Protein AF-A0A3P2ALM5-F1 (afdb_monomer_lite)

Sequence (258 aa):
MANSTEVINKRIMDQYGTQTFPQKRTGGSDLSKDAFLNLLTTQLRYQNPLEPTNDKEFLAQMAQFTALEQMNNLYSSFQFSQASSMINKNVVAEVKNEESGDISQVVGKVVAVNVKENKQFLLVQSLDGKTKEVELSKVKSINDGTTLDAEILAKEIEKLQLSQANSMINKNVEAELTNDKGEVIKIGGKVVAVNVKEGKKILLIKGTDGKQTEVELSKVKVINDGTSTDGEALLKEIEKLTQKVAELEKIIKELKQP

pLDDT: mean 70.43, std 14.13, range [35.31, 90.81]

Secondary structure (DSSP, 8-state):
---HHHHHHHHHHHHT-S--S-----TTHHHHHHHHHHHHHHHHHH--TT--HHHHHHHHHHHHHHHHHHHHHHHHHHHHHHHHHTTTSEEEEEEE-TTT--EEEEEEEEEEEEEETTEEEEEEEPTTS-EEEEEGGGEEEEE-SHHHHHHHHHHHHHHHHHHHHHHHTTSEEEEEEE-TTS-EEEEEEEEEEEEEETTEEEEEEEETTS-EEEEEGGGEEEP--S-TTHHHHHHHHHHHHHHHHHHHHHHHHHHT--

Structure (mmCIF, N/CA/C/O backbone):
data_AF-A0A3P2ALM5-F1
#
_entry.id   AF-A0A3P2ALM5-F1
#
loop_
_atom_site.group_PDB
_atom_site.id
_atom_site.type_symbol
_atom_site.label_atom_id
_atom_site.label_alt_id
_atom_site.label_comp_id
_atom_site.label_asym_id
_atom_site.label_entity_id
_atom_site.label_seq_id
_atom_site.pdbx_PDB_ins_code
_atom_site.Cartn_x
_atom_site.Cartn_y
_atom_site.Cartn_z
_atom_site.occupancy
_atom_site.B_iso_or_equiv
_atom_site.auth_seq_id
_atom_site.auth_comp_id
_atom_site.auth_asym_id
_atom_site.auth_atom_id
_atom_site.pdbx_PDB_model_num
ATOM 1 N N . MET A 1 1 ? -8.637 -29.640 -11.588 1.00 43.25 1 MET A N 1
ATOM 2 C CA . MET A 1 1 ? -7.378 -28.908 -11.333 1.00 43.25 1 MET A CA 1
ATOM 3 C C . MET A 1 1 ? -7.747 -27.685 -10.514 1.00 43.25 1 MET A C 1
ATOM 5 O O . MET A 1 1 ? -8.457 -26.840 -11.037 1.00 43.25 1 MET A O 1
ATOM 9 N N . ALA A 1 2 ? -7.418 -27.659 -9.221 1.00 39.84 2 ALA A N 1
ATOM 10 C CA . ALA A 1 2 ? -7.756 -26.523 -8.361 1.00 39.84 2 ALA A CA 1
ATOM 11 C C . ALA A 1 2 ? -6.895 -25.316 -8.752 1.00 39.84 2 ALA A C 1
ATOM 13 O O . ALA A 1 2 ? -5.696 -25.467 -8.991 1.00 39.84 2 ALA A O 1
ATOM 14 N N . ASN A 1 3 ? -7.527 -24.151 -8.871 1.00 45.88 3 ASN A N 1
ATOM 15 C CA . ASN A 1 3 ? -6.899 -22.922 -9.334 1.00 45.88 3 ASN A CA 1
ATOM 16 C C . ASN A 1 3 ? -5.785 -22.505 -8.358 1.00 45.88 3 ASN A C 1
ATOM 18 O O . ASN A 1 3 ? -5.987 -22.488 -7.143 1.00 45.88 3 ASN A O 1
ATOM 22 N N . SER A 1 4 ? -4.604 -22.168 -8.874 1.00 47.25 4 SER A N 1
ATOM 23 C CA . SER A 1 4 ? -3.404 -21.846 -8.089 1.00 47.25 4 SER A CA 1
ATOM 24 C C . SER A 1 4 ? -3.653 -20.739 -7.056 1.00 47.25 4 SER A C 1
ATOM 26 O O . SER A 1 4 ? -3.074 -20.760 -5.974 1.00 47.25 4 SER A O 1
ATOM 28 N N . THR A 1 5 ? -4.570 -19.812 -7.347 1.00 47.59 5 THR A N 1
ATOM 29 C CA . THR A 1 5 ? -4.991 -18.742 -6.431 1.00 47.59 5 THR A CA 1
ATOM 30 C C . THR A 1 5 ? -5.816 -19.258 -5.249 1.00 47.59 5 THR A C 1
ATOM 32 O O . THR A 1 5 ? -5.622 -18.797 -4.129 1.00 47.59 5 THR A O 1
ATOM 35 N N . GLU A 1 6 ? -6.687 -20.251 -5.447 1.00 48.25 6 GLU A N 1
ATOM 36 C CA . GLU A 1 6 ? -7.421 -20.895 -4.345 1.00 48.25 6 GLU A CA 1
ATOM 37 C C . GLU A 1 6 ? -6.485 -21.712 -3.460 1.00 48.25 6 GLU A C 1
ATOM 39 O O . GLU A 1 6 ? -6.631 -21.706 -2.241 1.00 48.25 6 GLU A O 1
ATOM 44 N N . VAL A 1 7 ? -5.492 -22.375 -4.059 1.00 55.38 7 VAL A N 1
ATOM 45 C CA . VAL A 1 7 ? -4.485 -23.141 -3.315 1.00 55.38 7 VAL A CA 1
ATOM 46 C C . VAL A 1 7 ? -3.620 -22.210 -2.467 1.00 55.38 7 VAL A C 1
ATOM 48 O O . VAL A 1 7 ? -3.359 -22.531 -1.312 1.00 55.38 7 VAL A O 1
ATOM 51 N N . ILE A 1 8 ? -3.226 -21.046 -2.995 1.00 51.88 8 ILE A N 1
ATOM 52 C CA . ILE A 1 8 ? -2.473 -20.024 -2.251 1.00 51.88 8 ILE A CA 1
ATOM 53 C C . ILE A 1 8 ? -3.332 -19.425 -1.133 1.00 51.88 8 ILE A C 1
ATOM 55 O O . ILE A 1 8 ? -2.886 -19.390 0.011 1.00 51.88 8 ILE A O 1
ATOM 59 N N . ASN A 1 9 ? -4.579 -19.041 -1.421 1.00 44.75 9 ASN A N 1
ATOM 60 C CA . ASN A 1 9 ? -5.491 -18.495 -0.412 1.00 44.75 9 ASN A CA 1
ATOM 61 C C . ASN A 1 9 ? -5.779 -19.511 0.700 1.00 44.75 9 ASN A C 1
ATOM 63 O O . ASN A 1 9 ? -5.774 -19.151 1.873 1.00 44.75 9 ASN A O 1
ATOM 67 N N . LYS A 1 10 ? -5.952 -20.793 0.359 1.00 49.22 10 LYS A N 1
ATOM 68 C CA . LYS A 1 10 ? -6.146 -21.872 1.332 1.00 49.22 10 LYS A CA 1
ATOM 69 C C . LYS A 1 10 ? -4.894 -22.123 2.173 1.00 49.22 10 LYS A C 1
ATOM 71 O O . LYS A 1 10 ? -5.006 -22.278 3.380 1.00 49.22 10 LYS A O 1
ATOM 76 N N . ARG A 1 11 ? -3.699 -22.080 1.572 1.00 54.91 11 ARG A N 1
ATOM 77 C CA . ARG A 1 11 ? -2.427 -22.216 2.305 1.00 54.91 11 ARG A CA 1
ATOM 78 C C . ARG A 1 11 ? -2.181 -21.054 3.264 1.00 54.91 11 ARG A C 1
ATOM 80 O O . ARG A 1 11 ? -1.677 -21.282 4.353 1.00 54.91 11 ARG A O 1
ATOM 87 N N . ILE A 1 12 ? -2.558 -19.836 2.876 1.00 53.03 12 ILE A N 1
ATOM 88 C CA . ILE A 1 12 ? -2.490 -18.651 3.740 1.00 53.03 12 ILE A CA 1
ATOM 89 C C . ILE A 1 12 ? -3.485 -18.802 4.905 1.00 53.03 12 ILE A C 1
ATOM 91 O O . ILE A 1 12 ? -3.111 -18.587 6.051 1.00 53.03 12 ILE A O 1
ATOM 95 N N . MET A 1 13 ? -4.711 -19.269 4.656 1.00 49.19 13 MET A N 1
ATOM 96 C CA . MET A 1 13 ? -5.702 -19.507 5.719 1.00 49.19 13 MET A CA 1
ATOM 97 C C . MET A 1 13 ? -5.323 -20.656 6.674 1.00 49.19 13 MET A C 1
ATOM 99 O O . MET A 1 13 ? -5.573 -20.553 7.873 1.00 49.19 13 MET A O 1
ATOM 103 N N . ASP A 1 14 ? -4.682 -21.717 6.172 1.00 52.38 14 ASP A N 1
ATOM 104 C CA . ASP A 1 14 ? -4.223 -22.856 6.984 1.00 52.38 14 ASP A CA 1
ATOM 105 C C . ASP A 1 14 ? -2.934 -22.534 7.773 1.00 52.38 14 ASP A C 1
ATOM 107 O O . ASP A 1 14 ? -2.743 -23.034 8.882 1.00 52.38 14 ASP A O 1
ATOM 111 N N . GLN A 1 15 ? -2.046 -21.688 7.232 1.00 46.25 15 GLN A N 1
ATOM 112 C CA . GLN A 1 15 ? -0.783 -21.301 7.879 1.00 46.25 15 GLN A CA 1
ATOM 113 C C . GLN A 1 15 ? -0.965 -20.194 8.933 1.00 46.25 15 GLN A C 1
ATOM 115 O O . GLN A 1 15 ? -0.231 -20.168 9.920 1.00 46.25 15 GLN A O 1
ATOM 120 N N . TYR A 1 16 ? -1.964 -19.322 8.766 1.00 51.03 16 TYR A N 1
ATOM 121 C CA . TYR A 1 16 ? -2.366 -18.299 9.742 1.00 51.03 16 TYR A CA 1
ATOM 122 C C . TYR A 1 16 ? -3.649 -18.695 10.473 1.00 51.03 16 TYR A C 1
ATOM 124 O O . TYR A 1 16 ? -4.549 -17.872 10.619 1.00 51.03 16 TYR A O 1
ATOM 132 N N . GLY A 1 17 ? -3.715 -19.969 10.880 1.00 40.12 17 GLY A N 1
ATOM 133 C CA . GLY A 1 17 ? -4.868 -20.653 11.457 1.00 40.12 17 GLY A CA 1
ATOM 134 C C . GLY A 1 17 ? -5.921 -19.751 12.100 1.00 40.12 17 GLY A C 1
ATOM 135 O O . GLY A 1 17 ? -5.627 -18.906 12.942 1.00 40.12 17 GLY A O 1
ATOM 136 N N . THR A 1 18 ? -7.172 -20.004 11.724 1.00 44.50 18 THR A N 1
ATOM 137 C CA . THR A 1 18 ? -8.405 -19.474 12.313 1.00 44.50 18 THR A CA 1
ATOM 138 C C . THR A 1 18 ? -8.484 -19.734 13.823 1.00 44.50 18 THR A C 1
ATOM 140 O O . THR A 1 18 ? -9.189 -20.622 14.292 1.00 44.50 18 THR A O 1
ATOM 143 N N . GLN A 1 19 ? -7.745 -18.949 14.591 1.00 43.47 19 GLN A N 1
ATOM 144 C CA . GLN A 1 19 ? -7.889 -18.681 16.013 1.00 43.47 19 GLN A CA 1
ATOM 145 C C . GLN A 1 19 ? -7.400 -17.237 16.137 1.00 43.47 19 GLN A C 1
ATOM 147 O O . GLN A 1 19 ? -6.208 -16.974 16.147 1.00 43.47 19 GLN A O 1
ATOM 152 N N . THR A 1 20 ? -8.266 -16.239 16.056 1.00 37.28 20 THR A N 1
ATOM 153 C CA . THR A 1 20 ? -9.075 -15.844 17.198 1.00 37.28 20 THR A CA 1
ATOM 154 C C . THR A 1 20 ? -10.325 -15.107 16.711 1.00 37.28 20 THR A C 1
ATOM 156 O O . THR A 1 20 ? -10.306 -13.921 16.398 1.00 37.28 20 THR A O 1
ATOM 159 N N . PHE A 1 21 ? -11.483 -15.765 16.783 1.00 35.31 21 PHE A N 1
ATOM 160 C CA . PHE A 1 21 ? -12.609 -15.019 17.339 1.00 35.31 21 PHE A CA 1
ATOM 161 C C . PHE A 1 21 ? -12.115 -14.515 18.697 1.00 35.31 21 PHE A C 1
ATOM 163 O O . PHE A 1 21 ? -11.574 -15.337 19.450 1.00 35.31 21 PHE A O 1
ATOM 170 N N . PRO A 1 22 ? -12.217 -13.220 19.034 1.00 36.50 22 PRO A N 1
ATOM 171 C CA . PRO A 1 22 ? -12.019 -12.824 20.409 1.00 36.50 22 PRO A CA 1
ATOM 172 C C . PRO A 1 22 ? -13.048 -13.617 21.218 1.00 36.50 22 PRO A C 1
ATOM 174 O O . PRO A 1 22 ? -14.238 -13.309 21.216 1.00 36.50 22 PRO A O 1
ATOM 177 N N . GLN A 1 23 ? -12.590 -14.680 21.889 1.00 37.72 23 GLN A N 1
ATOM 178 C CA . GLN A 1 23 ? -13.195 -15.125 23.130 1.00 37.72 23 GLN A CA 1
ATOM 179 C C . GLN A 1 23 ? -13.339 -13.841 23.923 1.00 37.72 23 GLN A C 1
ATOM 181 O O . GLN A 1 23 ? -12.335 -13.228 24.293 1.00 37.72 23 GLN A O 1
ATOM 186 N N . LYS A 1 24 ? -14.586 -13.378 24.032 1.00 37.97 24 LYS A N 1
ATOM 187 C CA . LYS A 1 24 ? -14.983 -12.211 24.799 1.00 37.97 24 LYS A CA 1
ATOM 188 C C . LYS A 1 24 ? -14.265 -12.351 26.138 1.00 37.97 24 LYS A C 1
ATOM 190 O O . LYS A 1 24 ? -14.647 -13.188 26.949 1.00 37.97 24 LYS A O 1
ATOM 195 N N . ARG A 1 25 ? -13.170 -11.613 26.347 1.00 42.91 25 ARG A N 1
ATOM 196 C CA . ARG A 1 25 ? -12.532 -11.529 27.660 1.00 42.91 25 ARG A CA 1
ATOM 197 C C . ARG A 1 25 ? -13.468 -10.670 28.501 1.00 42.91 25 ARG A C 1
ATOM 199 O O . ARG A 1 25 ? -13.230 -9.487 28.689 1.00 42.91 25 ARG A O 1
ATOM 206 N N . THR A 1 26 ? -14.566 -11.266 28.957 1.00 41.53 26 THR A N 1
ATOM 207 C CA . THR A 1 26 ? -15.479 -10.686 29.950 1.00 41.53 26 THR A CA 1
ATOM 208 C C . THR A 1 26 ? -14.838 -10.611 31.334 1.00 41.53 26 THR A C 1
ATOM 210 O O . THR A 1 26 ? -15.361 -9.949 32.214 1.00 41.53 26 THR A O 1
ATOM 213 N N . GLY A 1 27 ? -13.687 -11.249 31.558 1.00 38.34 27 GLY A N 1
ATOM 214 C CA . GLY A 1 27 ? -13.194 -11.506 32.914 1.00 38.34 27 GLY A CA 1
ATOM 215 C C . GLY A 1 27 ? -12.627 -10.321 33.707 1.00 38.34 27 GLY A C 1
ATOM 216 O O . GLY A 1 27 ? -12.406 -10.488 34.898 1.00 38.34 27 GLY A O 1
ATOM 217 N N . GLY A 1 28 ? -12.362 -9.160 33.095 1.00 47.22 28 GLY A N 1
ATOM 218 C CA . GLY A 1 28 ? -11.736 -8.019 33.792 1.00 47.22 28 GLY A CA 1
ATOM 219 C C . GLY A 1 28 ? -12.704 -6.882 34.122 1.00 47.22 28 GLY A C 1
ATOM 220 O O . GLY A 1 28 ? -12.846 -6.496 35.278 1.00 47.22 28 GLY A O 1
ATOM 221 N N . SER A 1 29 ? -13.398 -6.378 33.097 1.00 50.53 29 SER A N 1
ATOM 222 C CA . SER A 1 29 ? -14.292 -5.216 33.208 1.00 50.53 29 SER A CA 1
ATOM 223 C C . SER A 1 29 ? -15.678 -5.545 33.779 1.00 50.53 29 SER A C 1
ATOM 225 O O . SER A 1 29 ? -16.304 -4.644 34.336 1.00 50.53 29 SER A O 1
ATOM 227 N N . ASP A 1 30 ? -16.197 -6.768 33.613 1.00 52.56 30 ASP A N 1
ATOM 228 C CA . ASP A 1 30 ? -17.488 -7.135 34.225 1.00 52.56 30 ASP A CA 1
ATOM 229 C C . ASP A 1 30 ? -17.303 -7.392 35.729 1.00 52.56 30 ASP A C 1
ATOM 231 O O . ASP A 1 30 ? -18.127 -6.973 36.537 1.00 52.56 30 ASP A O 1
ATOM 235 N N . LEU A 1 31 ? -16.155 -7.958 36.129 1.00 54.31 31 LEU A N 1
ATOM 236 C CA . LEU A 1 31 ? -15.840 -8.248 37.530 1.00 54.31 31 LEU A CA 1
ATOM 237 C C . LEU A 1 31 ? -15.710 -6.972 38.385 1.00 54.31 31 LEU A C 1
ATOM 239 O O . LEU A 1 31 ? -16.155 -6.959 39.531 1.00 54.31 31 LEU A O 1
ATOM 243 N N . SER A 1 32 ? -15.134 -5.891 37.842 1.00 62.84 32 SER A N 1
ATOM 244 C CA . SER A 1 32 ? -15.006 -4.602 38.543 1.00 62.84 32 SER A CA 1
ATOM 245 C C . SER A 1 32 ? -16.344 -3.869 38.678 1.00 62.84 32 SER A C 1
ATOM 247 O O . SER A 1 32 ? -16.608 -3.278 39.725 1.00 62.84 32 SER A O 1
ATOM 249 N N . LYS A 1 33 ? -17.224 -3.964 37.671 1.00 62.31 33 LYS A N 1
ATOM 250 C CA . LYS A 1 33 ? -18.602 -3.446 37.722 1.00 62.31 33 LYS A CA 1
ATOM 251 C C . LYS A 1 33 ? -19.471 -4.196 38.726 1.00 62.31 33 LYS A C 1
ATOM 253 O O . LYS A 1 33 ? -20.171 -3.552 39.505 1.00 62.31 33 LYS A O 1
ATOM 258 N N . ASP A 1 34 ? -19.413 -5.524 38.733 1.00 66.44 34 ASP A N 1
ATOM 259 C CA . ASP A 1 34 ? -20.195 -6.347 39.658 1.00 66.44 34 ASP A CA 1
ATOM 260 C C . ASP A 1 34 ? -19.687 -6.200 41.095 1.00 66.44 34 ASP A C 1
ATOM 262 O O . ASP A 1 34 ? -20.485 -6.071 42.022 1.00 66.44 34 ASP A O 1
ATOM 266 N N . ALA A 1 35 ? -18.367 -6.115 41.295 1.00 66.62 35 ALA A N 1
ATOM 267 C CA . ALA A 1 35 ? -17.783 -5.783 42.592 1.00 66.62 35 ALA A CA 1
ATOM 268 C C . ALA A 1 35 ? -18.176 -4.369 43.054 1.00 66.62 35 ALA A C 1
ATOM 270 O O . ALA A 1 35 ? -18.498 -4.186 44.227 1.00 66.62 35 ALA A O 1
ATOM 271 N N . PHE A 1 36 ? -18.220 -3.388 42.146 1.00 63.28 36 PHE A N 1
ATOM 272 C CA . PHE A 1 36 ? -18.676 -2.025 42.432 1.00 63.28 36 PHE A CA 1
ATOM 273 C C . PHE A 1 36 ? -20.163 -1.974 42.811 1.00 63.28 36 PHE A C 1
ATOM 275 O O . PHE A 1 36 ? -20.514 -1.385 43.831 1.00 63.28 36 PHE A O 1
ATOM 282 N N . LEU A 1 37 ? -21.043 -2.620 42.040 1.00 70.94 37 LEU A N 1
ATOM 283 C CA . LEU A 1 37 ? -22.482 -2.688 42.328 1.00 70.94 37 LEU A CA 1
ATOM 284 C C . LEU A 1 37 ? -22.767 -3.449 43.624 1.00 70.94 37 LEU A C 1
ATOM 286 O O . LEU A 1 37 ? -23.661 -3.069 44.384 1.00 70.94 37 LEU A O 1
ATOM 290 N N . ASN A 1 38 ? -21.990 -4.490 43.913 1.00 67.50 38 ASN A N 1
ATOM 291 C CA . ASN A 1 38 ? -22.093 -5.229 45.163 1.00 67.50 38 ASN A CA 1
ATOM 292 C C . ASN A 1 38 ? -21.592 -4.400 46.358 1.00 67.50 38 ASN A C 1
ATOM 294 O O . ASN A 1 38 ? -22.242 -4.387 47.402 1.00 67.50 38 ASN A O 1
ATOM 298 N N . LEU A 1 39 ? -20.510 -3.629 46.202 1.00 67.75 39 LEU A N 1
ATOM 299 C CA . LEU A 1 39 ? -20.037 -2.682 47.217 1.00 67.75 39 LEU A CA 1
ATOM 300 C C . LEU A 1 39 ? -21.080 -1.581 47.478 1.00 67.75 39 LEU A C 1
ATOM 302 O O . LEU A 1 39 ? -21.418 -1.319 48.630 1.00 67.75 39 LEU A O 1
ATOM 306 N N . LEU A 1 40 ? -21.663 -1.013 46.417 1.00 65.94 40 LEU A N 1
ATOM 307 C CA . LEU A 1 40 ? -22.724 -0.002 46.480 1.00 65.94 40 LEU A CA 1
ATOM 308 C C . LEU A 1 40 ? -23.973 -0.525 47.204 1.00 65.94 40 LEU A C 1
ATOM 310 O O . LEU A 1 40 ? -24.533 0.147 48.070 1.00 65.94 40 LEU A O 1
ATOM 314 N N . THR A 1 41 ? -24.388 -1.750 46.880 1.00 67.19 41 THR A N 1
ATOM 315 C CA . THR A 1 41 ? -25.552 -2.401 47.497 1.00 67.19 41 THR A CA 1
ATOM 316 C C . THR A 1 41 ? -25.271 -2.778 48.951 1.00 67.19 41 THR A C 1
ATOM 318 O O . THR A 1 41 ? -26.140 -2.643 49.811 1.00 67.19 41 THR A O 1
ATOM 321 N N . THR A 1 42 ? -24.048 -3.213 49.256 1.00 64.44 42 THR A N 1
ATOM 322 C CA . THR A 1 42 ? -23.626 -3.567 50.618 1.00 64.44 42 THR A CA 1
ATOM 323 C C . THR A 1 42 ? -23.553 -2.333 51.513 1.00 64.44 42 THR A C 1
ATOM 325 O O . THR A 1 42 ? -24.031 -2.378 52.645 1.00 64.44 42 THR A O 1
ATOM 328 N N . GLN A 1 43 ? -23.047 -1.208 51.006 1.00 56.84 43 GLN A N 1
ATOM 329 C CA . GLN A 1 43 ? -23.022 0.053 51.746 1.00 56.84 43 GLN A CA 1
ATOM 330 C C . GLN A 1 43 ? -24.435 0.604 51.967 1.00 56.84 43 GLN A C 1
ATOM 332 O O . GLN A 1 43 ? -24.765 0.950 53.095 1.00 56.84 43 GLN A O 1
ATOM 337 N N . LEU A 1 44 ? -25.328 0.574 50.968 1.00 61.44 44 LEU A N 1
ATOM 338 C CA . LEU A 1 44 ? -26.745 0.938 51.157 1.00 61.44 44 LEU A CA 1
ATOM 339 C C . LEU A 1 44 ? -27.445 0.118 52.257 1.00 61.44 44 LEU A C 1
ATOM 341 O O . LEU A 1 44 ? -28.352 0.627 52.912 1.00 61.44 44 LEU A O 1
ATOM 345 N N . ARG A 1 45 ? -27.025 -1.135 52.481 1.00 59.88 45 ARG A N 1
ATOM 346 C CA . ARG A 1 45 ? -27.565 -2.009 53.538 1.00 59.88 45 ARG A CA 1
ATOM 347 C C . ARG A 1 45 ? -26.984 -1.751 54.934 1.00 59.88 45 ARG A C 1
ATOM 349 O O . ARG A 1 45 ? -27.625 -2.148 55.902 1.00 59.88 45 ARG A O 1
ATOM 356 N N . TYR A 1 46 ? -25.808 -1.128 55.045 1.00 58.78 46 TYR A N 1
ATOM 357 C CA . TYR A 1 46 ? -25.065 -0.968 56.307 1.00 58.78 46 TYR A CA 1
ATOM 358 C C . TYR A 1 46 ? -24.738 0.491 56.688 1.00 58.78 46 TYR A C 1
ATOM 360 O O . TYR A 1 46 ? -24.051 0.715 57.683 1.00 58.78 46 TYR A O 1
ATOM 368 N N . GLN A 1 47 ? -25.233 1.494 55.954 1.00 55.16 47 GLN A N 1
ATOM 369 C CA . GLN A 1 47 ? -25.001 2.907 56.281 1.00 55.16 47 GLN A CA 1
ATOM 370 C C . GLN A 1 47 ? -25.753 3.317 57.557 1.00 55.16 47 GLN A C 1
ATOM 372 O O . GLN A 1 47 ? -26.978 3.436 57.580 1.00 55.16 47 GLN A O 1
ATOM 377 N N . ASN A 1 48 ? -24.992 3.578 58.619 1.00 56.91 48 ASN A N 1
ATOM 378 C CA . ASN A 1 48 ? -25.448 4.365 59.756 1.00 56.91 48 ASN A CA 1
ATOM 379 C C . ASN A 1 48 ? -25.566 5.836 59.287 1.00 56.91 48 ASN A C 1
ATOM 381 O O . ASN A 1 48 ? -24.565 6.394 58.839 1.00 56.91 48 ASN A O 1
ATOM 385 N N . PRO A 1 49 ? -26.748 6.480 59.345 1.00 54.72 49 PRO A N 1
ATOM 386 C CA . PRO A 1 49 ? -27.033 7.767 58.688 1.00 54.72 49 PRO A CA 1
ATOM 387 C C . PRO A 1 49 ? -26.222 8.984 59.176 1.00 54.72 49 PRO A C 1
ATOM 389 O O . PRO A 1 49 ? -26.428 10.087 58.671 1.00 54.72 49 PRO A O 1
ATOM 392 N N . LEU A 1 50 ? -25.322 8.814 60.147 1.00 56.66 50 LEU A N 1
ATOM 393 C CA . LEU A 1 50 ? -24.592 9.897 60.806 1.00 56.66 50 LEU A CA 1
ATOM 394 C C . LEU A 1 50 ? -23.218 10.236 60.185 1.00 56.66 50 LEU A C 1
ATOM 396 O O . LEU A 1 50 ? -22.725 11.320 60.476 1.00 56.66 50 LEU A O 1
ATOM 400 N N . GLU A 1 51 ? -22.631 9.413 59.296 1.00 58.44 51 GLU A N 1
ATOM 401 C CA . GLU A 1 51 ? -21.348 9.733 58.613 1.00 58.44 51 GLU A CA 1
ATOM 402 C C . GLU A 1 51 ? -21.282 9.310 57.119 1.00 58.44 51 GLU A C 1
ATOM 404 O O . GLU A 1 51 ? -20.558 8.391 56.746 1.00 58.44 51 GLU A O 1
ATOM 409 N N . PRO A 1 52 ? -22.016 9.981 56.210 1.00 55.75 52 PRO A N 1
ATOM 410 C CA . PRO A 1 52 ? -22.136 9.572 54.804 1.00 55.75 52 PRO A CA 1
ATOM 411 C C . PRO A 1 52 ? -21.095 10.173 53.832 1.00 55.75 52 PRO A C 1
ATOM 413 O O . PRO A 1 52 ? -21.270 10.046 52.619 1.00 55.75 52 PRO A O 1
ATOM 416 N N . THR A 1 53 ? -20.080 10.912 54.291 1.00 57.81 53 THR A N 1
ATOM 417 C CA . THR A 1 53 ? -19.260 11.783 53.416 1.00 57.81 53 THR A CA 1
ATOM 418 C C . THR A 1 53 ? -18.035 11.109 52.794 1.00 57.81 53 THR A C 1
ATOM 420 O O . THR A 1 53 ? -17.803 11.305 51.604 1.00 57.81 53 THR A O 1
ATOM 423 N N . ASN A 1 54 ? -17.285 10.290 53.539 1.00 60.56 54 ASN A N 1
ATOM 424 C CA . ASN A 1 54 ? -16.017 9.714 53.056 1.00 60.56 54 ASN A CA 1
ATOM 425 C C . ASN A 1 54 ? -16.238 8.617 51.986 1.00 60.56 54 ASN A C 1
ATOM 427 O O . ASN A 1 54 ? -15.577 8.588 50.949 1.00 60.56 54 ASN A O 1
ATOM 431 N N . ASP A 1 55 ? -17.266 7.784 52.169 1.00 61.34 55 ASP A N 1
ATOM 432 C CA . ASP A 1 55 ? -17.583 6.683 51.248 1.00 61.34 55 ASP A CA 1
ATOM 433 C C . ASP A 1 55 ? -18.139 7.168 49.900 1.00 61.34 55 ASP A C 1
ATOM 435 O O . ASP A 1 55 ? -17.902 6.549 48.861 1.00 61.34 55 ASP A O 1
ATOM 439 N N . LYS A 1 56 ? -18.850 8.304 49.889 1.00 68.44 56 LYS A N 1
ATOM 440 C CA . LYS A 1 56 ? -19.399 8.895 48.657 1.00 68.44 56 LYS A CA 1
ATOM 441 C C . LYS A 1 56 ? -18.315 9.483 47.765 1.00 68.44 56 LYS A C 1
ATOM 443 O O . LYS A 1 56 ? -18.430 9.383 46.547 1.00 68.44 56 LYS A O 1
ATOM 448 N N . GLU A 1 57 ? -17.282 10.085 48.349 1.00 69.94 57 GLU A N 1
ATOM 449 C CA . GLU A 1 57 ? -16.179 10.678 47.590 1.00 69.94 57 GLU A CA 1
ATOM 450 C C . GLU A 1 57 ? -15.318 9.596 46.924 1.00 69.94 57 GLU A C 1
ATOM 452 O O . GLU A 1 57 ? -15.049 9.676 45.724 1.00 69.94 57 GLU A O 1
ATOM 457 N N . PHE A 1 58 ? -14.986 8.521 47.647 1.00 70.81 58 PHE A N 1
ATOM 458 C CA . PHE A 1 58 ? -14.283 7.367 47.077 1.00 70.81 58 PHE A CA 1
ATOM 459 C C . PHE A 1 58 ? -15.101 6.666 45.980 1.00 70.81 58 PHE A C 1
ATOM 461 O O . PHE A 1 58 ? -14.582 6.362 44.903 1.00 70.81 58 PHE A O 1
ATOM 468 N N . LEU A 1 59 ? -16.402 6.459 46.212 1.00 69.44 59 LEU A N 1
ATOM 469 C CA . LEU A 1 59 ? -17.310 5.880 45.222 1.00 69.44 59 LEU A CA 1
ATOM 470 C C . LEU A 1 59 ? -17.420 6.756 43.964 1.00 69.44 59 LEU A C 1
ATOM 472 O O . LEU A 1 59 ? -17.406 6.230 42.851 1.00 69.44 59 LEU A O 1
ATOM 476 N N . ALA A 1 60 ? -17.494 8.080 44.123 1.00 76.69 60 ALA A N 1
ATOM 477 C CA . ALA A 1 60 ? -17.514 9.022 43.008 1.00 76.69 60 ALA A CA 1
ATOM 478 C C . ALA A 1 60 ? -16.214 8.964 42.188 1.00 76.69 60 ALA A C 1
ATOM 480 O O . ALA A 1 60 ? -16.268 8.942 40.958 1.00 76.69 60 ALA A O 1
ATOM 481 N N . GLN A 1 61 ? -15.052 8.858 42.843 1.00 73.31 61 GLN A N 1
ATOM 482 C CA . GLN A 1 61 ? -13.765 8.685 42.160 1.00 73.31 61 GLN A CA 1
ATOM 483 C C . GLN A 1 61 ? -13.685 7.338 41.422 1.00 73.31 61 GLN A C 1
ATOM 485 O O . GLN A 1 61 ? -13.270 7.297 40.265 1.00 73.31 61 GLN A O 1
ATOM 490 N N . MET A 1 62 ? -14.142 6.236 42.026 1.00 81.19 62 MET A N 1
ATOM 491 C CA . MET A 1 62 ? -14.191 4.922 41.364 1.00 81.19 62 MET A CA 1
ATOM 492 C C . MET A 1 62 ? -15.167 4.885 40.186 1.00 81.19 62 MET A C 1
ATOM 494 O O . MET A 1 62 ? -14.849 4.315 39.140 1.00 81.19 62 MET A O 1
ATOM 498 N N . ALA A 1 63 ? -16.329 5.528 40.311 1.00 79.62 63 ALA A N 1
ATOM 499 C CA . ALA A 1 63 ? -17.266 5.694 39.206 1.00 79.62 63 ALA A CA 1
ATOM 500 C C . ALA A 1 63 ? -16.629 6.492 38.055 1.00 79.62 63 ALA A C 1
ATOM 502 O O . ALA A 1 63 ? -16.790 6.115 36.894 1.00 79.62 63 ALA A O 1
ATOM 503 N N . GLN A 1 64 ? -15.841 7.528 38.368 1.00 80.06 64 GLN A N 1
ATOM 504 C CA . GLN A 1 64 ? -15.089 8.303 37.379 1.00 80.06 64 GLN A CA 1
ATOM 505 C C . GLN A 1 64 ? -14.034 7.449 36.658 1.00 80.06 64 GLN A C 1
ATOM 507 O O . GLN A 1 64 ? -13.953 7.494 35.429 1.00 80.06 64 GLN A O 1
ATOM 512 N N . PHE A 1 65 ? -13.264 6.630 37.382 1.00 82.19 65 PHE A N 1
ATOM 513 C CA . PHE A 1 65 ? -12.302 5.704 36.767 1.00 82.19 65 PHE A CA 1
ATOM 514 C C . PHE A 1 65 ? -12.994 4.638 35.911 1.00 82.19 65 PHE A C 1
ATOM 516 O O . PHE A 1 65 ? -12.571 4.391 34.783 1.00 82.19 65 PHE A O 1
ATOM 523 N N . THR A 1 66 ? -14.099 4.069 36.398 1.00 79.75 66 THR A N 1
ATOM 524 C CA . THR A 1 66 ? -14.890 3.073 35.660 1.00 79.75 66 THR A CA 1
ATOM 525 C C . THR A 1 66 ? -15.460 3.674 34.376 1.00 79.75 66 THR A C 1
ATOM 527 O O . THR A 1 66 ? -15.399 3.050 33.320 1.00 79.75 66 THR A O 1
ATOM 530 N N . ALA A 1 67 ? -15.980 4.904 34.424 1.00 81.88 67 ALA A N 1
ATOM 531 C CA . ALA A 1 67 ? -16.487 5.598 33.242 1.00 81.88 67 ALA A CA 1
ATOM 532 C C . ALA A 1 67 ? -15.384 5.834 32.196 1.00 81.88 67 ALA A C 1
ATOM 534 O O . ALA A 1 67 ? -15.605 5.603 31.006 1.00 81.88 67 ALA A O 1
ATOM 535 N N . LEU A 1 68 ? -14.183 6.229 32.631 1.00 87.00 68 LEU A N 1
ATOM 536 C CA . LEU A 1 68 ? -13.028 6.393 31.745 1.00 87.00 68 LEU A CA 1
ATOM 537 C C . LEU A 1 68 ? -12.569 5.063 31.136 1.00 87.00 68 LEU A C 1
ATOM 539 O O . LEU A 1 68 ? -12.246 5.013 29.950 1.00 87.00 68 LEU A O 1
ATOM 543 N N . GLU A 1 69 ? -12.563 3.977 31.906 1.00 84.56 69 GLU A N 1
ATOM 544 C CA . GLU A 1 69 ? -12.235 2.642 31.397 1.00 84.56 69 GLU A CA 1
ATOM 545 C C . GLU A 1 69 ? -13.242 2.198 30.326 1.00 84.56 69 GLU A C 1
ATOM 547 O O . GLU A 1 69 ? -12.856 1.770 29.238 1.00 84.56 69 GLU A O 1
ATOM 552 N N . GLN A 1 70 ? -14.540 2.381 30.581 1.00 81.25 70 GLN A N 1
ATOM 553 C CA . GLN A 1 70 ? -15.587 2.072 29.605 1.00 81.25 70 GLN A CA 1
ATOM 554 C C . GLN A 1 70 ? -15.447 2.923 28.338 1.00 81.25 70 GLN A C 1
ATOM 556 O O . GLN A 1 70 ? -15.593 2.399 27.235 1.00 81.25 70 GLN A O 1
ATOM 561 N N . MET A 1 71 ? -15.105 4.209 28.467 1.00 87.06 71 MET A N 1
ATOM 562 C CA . MET A 1 71 ? -14.863 5.074 27.311 1.00 87.06 71 MET A CA 1
ATOM 563 C C . MET A 1 71 ? -13.650 4.611 26.491 1.00 87.06 71 MET A C 1
ATOM 565 O O . MET A 1 71 ? -13.724 4.571 25.264 1.00 87.06 71 MET A O 1
ATOM 569 N N . ASN A 1 72 ? -12.569 4.185 27.149 1.00 86.06 72 ASN A N 1
ATOM 570 C CA . ASN A 1 72 ? -11.410 3.591 26.476 1.00 86.06 72 ASN A CA 1
ATOM 571 C C . ASN A 1 72 ? -11.766 2.280 25.756 1.00 86.06 72 ASN A C 1
ATOM 573 O O . ASN A 1 72 ? -11.324 2.057 24.628 1.00 86.06 72 ASN A O 1
ATOM 577 N N . ASN A 1 73 ? -12.603 1.435 26.362 1.00 85.38 73 ASN A N 1
ATOM 578 C CA . ASN A 1 73 ? -13.071 0.190 25.746 1.00 85.38 73 ASN A CA 1
ATOM 579 C C . ASN A 1 73 ? -13.950 0.454 24.512 1.00 85.38 73 ASN A C 1
ATOM 581 O O . ASN A 1 73 ? -13.820 -0.231 23.493 1.00 85.38 73 ASN A O 1
ATOM 585 N N . LEU A 1 74 ? -14.813 1.473 24.572 1.00 88.06 74 LEU A N 1
ATOM 586 C CA . LEU A 1 74 ? -15.616 1.918 23.431 1.00 88.06 74 LEU A CA 1
ATOM 587 C C . LEU A 1 74 ? -14.738 2.466 22.305 1.00 88.06 74 LEU A C 1
ATOM 589 O O . LEU A 1 74 ? -14.929 2.091 21.150 1.00 88.06 74 LEU A O 1
ATOM 593 N N . TYR A 1 75 ? -13.751 3.300 22.636 1.00 87.38 75 TYR A N 1
ATOM 594 C CA . TYR A 1 75 ? -12.796 3.825 21.664 1.00 87.38 75 TYR A CA 1
ATOM 595 C C . TYR A 1 75 ? -12.019 2.697 20.969 1.00 87.38 75 TYR A C 1
ATOM 597 O O . TYR A 1 75 ? -11.948 2.660 19.741 1.00 87.38 75 TYR A O 1
ATOM 605 N N . SER A 1 76 ? -11.528 1.721 21.736 1.00 87.38 76 SER A N 1
ATOM 606 C CA . SER A 1 76 ? -10.834 0.545 21.200 1.00 87.38 76 SER A CA 1
ATOM 607 C C . SER A 1 76 ? -11.734 -0.301 20.289 1.00 87.38 76 SER A C 1
ATOM 609 O O . SER A 1 76 ? -11.316 -0.725 19.209 1.00 87.38 76 SER A O 1
ATOM 611 N N . SER A 1 77 ? -13.004 -0.480 20.666 1.00 88.12 77 SER A N 1
ATOM 612 C CA . SER A 1 77 ? -14.000 -1.187 19.846 1.00 88.12 77 SER A CA 1
ATOM 613 C C . SER A 1 77 ? -14.307 -0.442 18.544 1.00 88.12 77 SER A C 1
ATOM 615 O O . SER A 1 77 ? -14.402 -1.055 17.480 1.00 88.12 77 SER A O 1
ATOM 617 N N . PHE A 1 78 ? -14.420 0.887 18.603 1.00 90.38 78 PHE A N 1
ATOM 618 C CA . PHE A 1 78 ? -14.628 1.730 17.428 1.00 90.38 78 PHE A CA 1
ATOM 619 C C . PHE A 1 78 ? -13.437 1.660 16.468 1.00 90.38 78 PHE A C 1
ATOM 621 O O . PHE A 1 78 ? -13.617 1.422 15.273 1.00 90.38 78 PHE A O 1
ATOM 628 N N . GLN A 1 79 ? -12.215 1.794 16.984 1.00 89.44 79 GLN A N 1
ATOM 629 C CA . GLN A 1 79 ? -11.005 1.652 16.181 1.00 89.44 79 GLN A CA 1
ATOM 630 C C . GLN A 1 79 ? -10.875 0.246 15.582 1.00 89.44 79 GLN A C 1
ATOM 632 O O . GLN A 1 79 ? -10.488 0.111 14.424 1.00 89.44 79 GLN A O 1
ATOM 637 N N . PHE A 1 80 ? -11.250 -0.805 16.317 1.00 89.19 80 PHE A N 1
ATOM 638 C CA . PHE A 1 80 ? -11.295 -2.163 15.773 1.00 89.19 80 PHE A CA 1
ATOM 639 C C . PHE A 1 80 ? -12.316 -2.296 14.638 1.00 89.19 80 PHE A C 1
ATOM 641 O O . PHE A 1 80 ? -12.011 -2.905 13.615 1.00 89.19 80 PHE A O 1
ATOM 648 N N . SER A 1 81 ? -13.503 -1.699 14.774 1.00 90.19 81 SER A N 1
ATOM 649 C CA . SER A 1 81 ? -14.500 -1.662 13.696 1.00 90.19 81 SER A CA 1
ATOM 650 C C . SER A 1 81 ? -13.971 -0.922 12.467 1.00 90.19 81 SER A C 1
ATOM 652 O O . SER A 1 81 ? -14.143 -1.387 11.339 1.00 90.19 81 SER A O 1
ATOM 654 N N . GLN A 1 82 ? -13.298 0.211 12.675 1.00 89.62 82 GLN A N 1
ATOM 655 C CA . GLN A 1 82 ? -12.673 0.972 11.599 1.00 89.62 82 GLN A CA 1
ATOM 656 C C . GLN A 1 82 ? -11.595 0.136 10.899 1.00 89.62 82 GLN A C 1
ATOM 658 O O . GLN A 1 82 ? -11.652 -0.028 9.683 1.00 89.62 82 GLN A O 1
ATOM 663 N N . ALA A 1 83 ? -10.674 -0.463 11.654 1.00 89.50 83 ALA A N 1
ATOM 664 C CA . ALA A 1 83 ? -9.637 -1.348 11.133 1.00 89.50 83 ALA A CA 1
ATOM 665 C C . ALA A 1 83 ? -10.225 -2.556 10.380 1.00 89.50 83 ALA A C 1
ATOM 667 O O . ALA A 1 83 ? -9.762 -2.899 9.295 1.00 89.50 83 ALA A O 1
ATOM 668 N N . SER A 1 84 ? -11.291 -3.162 10.909 1.00 88.12 84 SER A N 1
ATOM 669 C CA . SER A 1 84 ? -11.974 -4.305 10.289 1.00 88.12 84 SER A CA 1
ATOM 670 C C . SER A 1 84 ? -12.604 -3.939 8.948 1.00 88.12 84 SER A C 1
ATOM 672 O O . SER A 1 84 ? -12.555 -4.730 8.011 1.00 88.12 84 SER A O 1
ATOM 674 N N . SER A 1 85 ? -13.132 -2.718 8.815 1.00 88.31 85 SER A N 1
ATOM 675 C CA . SER A 1 85 ? -13.652 -2.215 7.537 1.00 88.31 85 SER A CA 1
ATOM 676 C C . SER A 1 85 ? -12.568 -2.017 6.471 1.00 88.31 85 SER A C 1
ATOM 678 O O . SER A 1 85 ? -12.883 -1.946 5.284 1.00 88.31 85 SER A O 1
ATOM 680 N N . MET A 1 86 ? -11.296 -1.938 6.881 1.00 87.69 86 MET A N 1
ATOM 681 C CA . MET A 1 86 ? -10.158 -1.840 5.969 1.00 87.69 86 MET A CA 1
ATOM 682 C C . MET A 1 86 ? -9.681 -3.204 5.481 1.00 87.69 86 MET A C 1
ATOM 684 O O . MET A 1 86 ? -8.914 -3.238 4.526 1.00 87.69 86 MET A O 1
ATOM 688 N N . ILE A 1 87 ? -10.119 -4.320 6.077 1.00 88.00 87 ILE A N 1
ATOM 689 C CA . ILE A 1 87 ? -9.768 -5.662 5.594 1.00 88.00 87 ILE A CA 1
ATOM 690 C C . ILE A 1 87 ? -10.204 -5.794 4.134 1.00 88.00 87 ILE A C 1
ATOM 692 O O . ILE A 1 87 ? -11.299 -5.387 3.751 1.00 88.00 87 ILE A O 1
ATOM 696 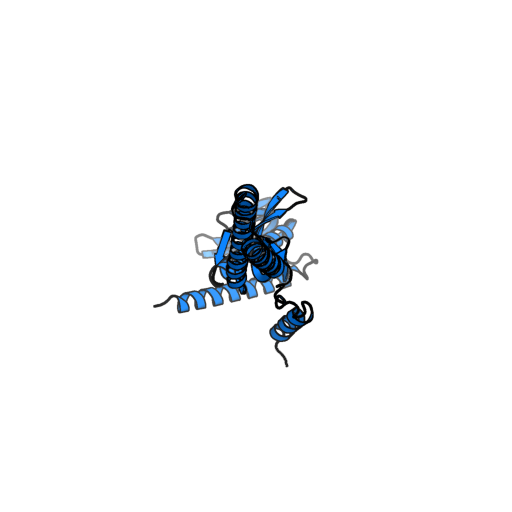N N . ASN A 1 88 ? -9.329 -6.370 3.312 1.00 83.81 88 ASN A N 1
ATOM 697 C CA . ASN A 1 88 ? -9.445 -6.446 1.859 1.00 83.81 88 ASN A CA 1
ATOM 698 C C . ASN A 1 88 ? -9.426 -5.108 1.105 1.00 83.81 88 ASN A C 1
ATOM 700 O O . ASN A 1 88 ? -9.518 -5.133 -0.123 1.00 83.81 88 ASN A O 1
ATOM 704 N N . LYS A 1 89 ? -9.250 -3.972 1.784 1.00 83.75 89 LYS A N 1
ATOM 705 C CA . LYS A 1 89 ? -9.022 -2.679 1.138 1.00 83.75 89 LYS A CA 1
ATOM 706 C C . LYS A 1 89 ? -7.535 -2.412 0.963 1.00 83.75 89 LYS A C 1
ATOM 708 O O . LYS A 1 89 ? -6.691 -2.961 1.676 1.00 83.75 89 LYS A O 1
ATOM 713 N N . ASN A 1 90 ? -7.232 -1.541 0.011 1.00 82.19 90 ASN A N 1
ATOM 714 C CA . ASN A 1 90 ? -5.885 -1.058 -0.223 1.00 82.19 90 ASN A CA 1
ATOM 715 C C . ASN A 1 90 ? -5.654 0.197 0.625 1.00 82.19 90 ASN A C 1
ATOM 717 O O . ASN A 1 90 ? -6.486 1.110 0.646 1.00 82.19 90 ASN A O 1
ATOM 721 N N . VAL A 1 91 ? -4.525 0.242 1.327 1.00 85.31 91 VAL A N 1
ATOM 722 C CA . VAL A 1 91 ? -4.166 1.350 2.218 1.00 85.31 91 VAL A CA 1
ATOM 723 C C . VAL A 1 91 ? -2.770 1.868 1.904 1.00 85.31 91 VAL A C 1
ATOM 725 O O . VAL A 1 91 ? -1.883 1.116 1.490 1.00 85.31 91 VAL A O 1
ATOM 728 N N . VAL A 1 92 ? -2.580 3.166 2.133 1.00 83.19 92 VAL A N 1
ATOM 729 C CA . VAL A 1 92 ? -1.261 3.802 2.177 1.00 83.19 92 VAL A CA 1
ATOM 730 C C . VAL A 1 92 ? -1.002 4.217 3.611 1.00 83.19 92 VAL A C 1
ATOM 732 O O . VAL A 1 92 ? -1.793 4.955 4.207 1.00 83.19 92 VAL A O 1
ATOM 735 N N . ALA A 1 93 ? 0.114 3.764 4.166 1.00 84.88 93 ALA A N 1
ATOM 736 C CA . ALA A 1 93 ? 0.489 4.097 5.524 1.00 84.88 93 ALA A CA 1
ATOM 737 C C . ALA A 1 93 ? 1.973 4.410 5.660 1.00 84.88 93 ALA A C 1
ATOM 739 O O . ALA A 1 93 ? 2.798 3.953 4.874 1.00 84.88 93 ALA A O 1
ATOM 740 N N . GLU A 1 94 ? 2.318 5.185 6.679 1.00 80.94 94 GLU A N 1
ATOM 741 C CA . GLU A 1 94 ? 3.701 5.565 6.950 1.00 80.94 94 GLU A CA 1
ATOM 742 C C . GLU A 1 94 ? 4.255 4.797 8.136 1.00 80.94 94 GLU A C 1
ATOM 744 O O . GLU A 1 94 ? 3.815 4.958 9.273 1.00 80.94 94 GLU A O 1
ATOM 749 N N . VAL A 1 95 ? 5.265 3.977 7.873 1.00 81.69 95 VAL A N 1
ATOM 750 C CA . VAL A 1 95 ? 5.991 3.266 8.915 1.00 81.69 95 VAL A CA 1
ATOM 751 C C . VAL A 1 95 ? 7.371 3.878 9.037 1.00 81.69 95 VAL A C 1
ATOM 753 O O . VAL A 1 95 ? 8.172 3.843 8.097 1.00 81.69 95 VAL A O 1
ATOM 756 N N . LYS A 1 96 ? 7.650 4.419 10.220 1.00 79.19 96 LYS A N 1
ATOM 757 C CA . LYS A 1 96 ? 9.000 4.814 10.598 1.00 79.19 96 LYS A CA 1
ATOM 758 C C . LYS A 1 96 ? 9.827 3.548 10.791 1.00 79.19 96 LYS A C 1
ATOM 760 O O . LYS A 1 96 ? 9.427 2.670 11.551 1.00 79.19 96 LYS A O 1
ATOM 765 N N . ASN A 1 97 ? 10.938 3.440 10.079 1.00 70.69 97 ASN A N 1
ATOM 766 C CA . ASN A 1 97 ? 11.874 2.352 10.290 1.00 70.69 97 ASN A CA 1
ATOM 767 C C . ASN A 1 97 ? 12.669 2.639 11.570 1.00 70.69 97 ASN A C 1
ATOM 769 O O . ASN A 1 97 ? 13.275 3.704 11.689 1.00 70.69 97 ASN A O 1
ATOM 773 N N . GLU A 1 98 ? 12.623 1.733 12.544 1.00 68.50 98 GLU A N 1
ATOM 774 C CA . GLU A 1 98 ? 13.259 1.949 13.851 1.00 68.50 98 GLU A CA 1
ATOM 775 C C . GLU A 1 98 ? 14.791 1.963 13.758 1.00 68.50 98 GLU A C 1
ATOM 777 O O . GLU A 1 98 ? 15.439 2.641 14.549 1.00 68.50 98 GLU A O 1
ATOM 782 N N . GLU A 1 99 ? 15.364 1.299 12.749 1.00 69.94 99 GLU A N 1
ATOM 783 C CA . GLU A 1 99 ? 16.817 1.199 12.560 1.00 69.94 99 GLU A CA 1
ATOM 784 C C . GLU A 1 99 ? 17.432 2.412 11.848 1.00 69.94 99 GLU A C 1
ATOM 786 O O . GLU A 1 99 ? 18.517 2.854 12.218 1.00 69.94 99 GLU A O 1
ATOM 791 N N . SER A 1 100 ? 16.760 2.966 10.833 1.00 66.38 100 SER A N 1
ATOM 792 C CA . SER A 1 100 ? 17.291 4.095 10.049 1.00 66.38 100 SER A CA 1
ATOM 793 C C . SER A 1 100 ? 16.675 5.445 10.418 1.00 66.38 100 SER A C 1
ATOM 795 O O . SER A 1 100 ? 17.194 6.491 10.042 1.00 66.38 100 SER A O 1
ATOM 797 N N . GLY A 1 101 ? 15.561 5.448 11.156 1.00 71.69 101 GLY A N 1
ATOM 798 C CA . GLY A 1 101 ? 14.789 6.653 11.452 1.00 71.69 101 GLY A CA 1
ATOM 799 C C . GLY A 1 101 ? 13.979 7.189 10.266 1.00 71.69 101 GLY A C 1
ATOM 800 O O . GLY A 1 101 ? 13.190 8.118 10.462 1.00 71.69 101 GLY A O 1
ATOM 801 N N . ASP A 1 102 ? 14.116 6.591 9.078 1.00 73.88 102 ASP A N 1
ATOM 802 C CA . ASP A 1 102 ? 13.433 7.024 7.862 1.00 73.88 102 ASP A CA 1
ATOM 803 C C . ASP A 1 102 ? 11.942 6.691 7.893 1.00 73.88 102 ASP A C 1
ATOM 805 O O . ASP A 1 102 ? 11.508 5.626 8.348 1.00 73.88 102 ASP A O 1
ATOM 809 N N . ILE A 1 103 ? 11.139 7.599 7.346 1.00 76.88 103 ILE A N 1
ATOM 810 C CA . ILE A 1 103 ? 9.712 7.374 7.126 1.00 76.88 103 ILE A CA 1
ATOM 811 C C . ILE A 1 103 ? 9.558 6.642 5.792 1.00 76.88 103 ILE A C 1
ATOM 813 O O . ILE A 1 103 ? 9.773 7.214 4.727 1.00 76.88 103 ILE A O 1
ATOM 817 N N . SER A 1 104 ? 9.179 5.366 5.857 1.00 73.88 104 SER A N 1
ATOM 818 C CA . SER A 1 104 ? 8.875 4.546 4.682 1.00 73.88 104 SER A CA 1
ATOM 819 C C . SER A 1 104 ? 7.366 4.478 4.460 1.00 73.88 104 SER A C 1
ATOM 821 O O . SER A 1 104 ? 6.604 4.261 5.403 1.00 73.88 104 SER A O 1
ATOM 823 N N . GLN A 1 105 ? 6.920 4.642 3.216 1.00 78.88 105 GLN A N 1
ATOM 824 C CA . GLN A 1 105 ? 5.525 4.400 2.858 1.00 78.88 105 GLN A CA 1
ATOM 825 C C . GLN A 1 105 ? 5.318 2.913 2.579 1.00 78.88 105 GLN A C 1
ATOM 827 O O . GLN A 1 105 ? 6.021 2.306 1.773 1.00 78.88 105 GLN A O 1
ATOM 832 N N . VAL A 1 106 ? 4.350 2.328 3.271 1.00 80.38 106 VAL A N 1
ATOM 833 C CA . VAL A 1 106 ? 3.872 0.969 3.058 1.00 80.38 106 VAL A CA 1
ATOM 834 C C . VAL A 1 106 ? 2.567 1.074 2.299 1.00 80.38 106 VAL A C 1
ATOM 836 O O . VAL A 1 106 ? 1.606 1.687 2.766 1.00 80.38 106 VAL A O 1
ATOM 839 N N . VAL A 1 107 ? 2.554 0.477 1.116 1.00 80.62 107 VAL A N 1
ATOM 840 C CA . VAL A 1 107 ? 1.376 0.404 0.265 1.00 80.62 107 VAL A CA 1
ATOM 841 C C . VAL A 1 107 ? 1.037 -1.061 0.056 1.00 80.62 107 VAL A C 1
ATOM 843 O O . VAL A 1 107 ? 1.922 -1.882 -0.216 1.00 80.62 107 VAL A O 1
ATOM 846 N N . GLY A 1 108 ? -0.238 -1.395 0.215 1.00 82.69 108 GLY A N 1
ATOM 847 C CA . GLY A 1 108 ? -0.698 -2.755 -0.001 1.00 82.69 108 GLY A CA 1
ATOM 848 C C . GLY A 1 108 ? -2.122 -3.004 0.464 1.00 82.69 108 GLY A C 1
ATOM 849 O O . GLY A 1 108 ? -2.828 -2.100 0.917 1.00 82.69 108 GLY A O 1
ATOM 850 N N . LYS A 1 109 ? -2.521 -4.268 0.357 1.00 85.94 109 LYS A N 1
ATOM 851 C CA . LYS A 1 109 ? -3.843 -4.752 0.741 1.00 85.94 109 LYS A CA 1
ATOM 852 C C . LYS A 1 109 ? -3.843 -5.180 2.202 1.00 85.94 109 LYS A C 1
ATOM 854 O O . LYS A 1 109 ? -2.964 -5.927 2.628 1.00 85.94 109 LYS A O 1
ATOM 859 N N . VAL A 1 110 ? -4.832 -4.751 2.976 1.00 88.38 110 VAL A N 1
ATOM 860 C CA . VAL A 1 110 ? -4.989 -5.211 4.361 1.00 88.38 110 VAL A CA 1
ATOM 861 C C . VAL A 1 110 ? -5.516 -6.643 4.356 1.00 88.38 110 VAL A C 1
ATOM 863 O O . VAL A 1 110 ? -6.590 -6.921 3.820 1.00 88.38 110 VAL A O 1
ATOM 866 N N . VAL A 1 111 ? -4.768 -7.549 4.977 1.00 88.62 111 VAL A N 1
ATOM 867 C CA . VAL A 1 111 ? -5.118 -8.973 5.079 1.00 88.62 111 VAL A CA 1
ATOM 868 C C . VAL A 1 111 ? -5.735 -9.291 6.438 1.00 88.62 111 VAL A C 1
ATOM 870 O O . VAL A 1 111 ? -6.636 -10.121 6.522 1.00 88.62 111 VAL A O 1
ATOM 873 N N . ALA A 1 112 ? -5.282 -8.618 7.498 1.00 87.38 112 ALA A N 1
ATOM 874 C CA . ALA A 1 112 ? -5.736 -8.871 8.860 1.00 87.38 112 ALA A CA 1
ATOM 875 C C . ALA A 1 112 ? -5.645 -7.624 9.748 1.00 87.38 112 ALA A C 1
ATOM 877 O O . ALA A 1 112 ? -4.947 -6.659 9.427 1.00 87.38 112 ALA A O 1
ATOM 878 N N . VAL A 1 113 ? -6.331 -7.689 10.890 1.00 89.69 113 VAL A N 1
ATOM 879 C CA . VAL A 1 113 ? -6.286 -6.695 11.966 1.00 89.69 113 VAL A CA 1
ATOM 880 C C . VAL A 1 113 ? -5.838 -7.392 13.243 1.00 89.69 113 VAL A C 1
ATOM 882 O O . VAL A 1 113 ? -6.442 -8.378 13.655 1.00 89.69 113 VAL A O 1
ATOM 885 N N . ASN A 1 114 ? -4.812 -6.847 13.883 1.00 89.38 114 ASN A N 1
ATOM 886 C CA . ASN A 1 114 ? -4.298 -7.286 15.170 1.00 89.38 114 ASN A CA 1
ATOM 887 C C . ASN A 1 114 ? -4.516 -6.200 16.220 1.00 89.38 114 ASN A C 1
ATOM 889 O O . ASN A 1 114 ? -4.484 -5.009 15.921 1.00 89.38 114 ASN A O 1
ATOM 893 N N . VAL A 1 115 ? -4.693 -6.611 17.472 1.00 86.81 115 VAL A N 1
ATOM 894 C CA . VAL A 1 115 ? -4.765 -5.693 18.612 1.00 86.81 115 VAL A CA 1
ATOM 895 C C . VAL A 1 115 ? -3.608 -6.006 19.550 1.00 86.81 115 VAL A C 1
ATOM 897 O O . VAL A 1 115 ? -3.501 -7.128 20.048 1.00 86.81 115 VAL A O 1
ATOM 900 N N . LYS A 1 116 ? -2.742 -5.021 19.793 1.00 86.19 116 LYS A N 1
ATOM 901 C CA . LYS A 1 116 ? -1.613 -5.110 20.731 1.00 86.19 116 LYS A CA 1
ATOM 902 C C . LYS A 1 116 ? -1.643 -3.887 21.633 1.00 86.19 116 LYS A C 1
ATOM 904 O O . LYS A 1 116 ? -1.787 -2.778 21.137 1.00 86.19 116 LYS A O 1
ATOM 909 N N . GLU A 1 117 ? -1.547 -4.088 22.946 1.00 83.88 117 GLU A N 1
ATOM 910 C CA . GLU A 1 117 ? -1.516 -2.988 23.928 1.00 83.88 117 GLU A CA 1
ATOM 911 C C . GLU A 1 117 ? -2.657 -1.964 23.751 1.00 83.88 117 GLU A C 1
ATOM 913 O O . GLU A 1 117 ? -2.461 -0.758 23.872 1.00 83.88 117 GLU A O 1
ATOM 918 N N . ASN A 1 118 ? -3.862 -2.445 23.424 1.00 77.62 118 ASN A N 1
ATOM 919 C CA . ASN A 1 118 ? -5.039 -1.611 23.154 1.00 77.62 118 ASN A CA 1
ATOM 920 C C . ASN A 1 118 ? -4.926 -0.679 21.923 1.00 77.62 118 ASN A C 1
ATOM 922 O O . ASN A 1 118 ? -5.743 0.223 21.756 1.00 77.62 118 ASN A O 1
ATOM 926 N N . LYS A 1 119 ? -3.943 -0.916 21.048 1.00 84.62 119 LYS A N 1
ATOM 927 C CA . LYS A 1 119 ? -3.793 -0.277 19.738 1.00 84.62 119 LYS A CA 1
ATOM 928 C C . LYS A 1 119 ? -4.059 -1.286 18.627 1.00 84.62 119 LYS A C 1
ATOM 930 O O . LYS A 1 119 ? -3.707 -2.463 18.732 1.00 84.62 119 LYS A O 1
ATOM 935 N N . GLN A 1 120 ? -4.681 -0.819 17.555 1.00 88.38 120 GLN A N 1
ATOM 936 C CA . GLN A 1 120 ? -5.013 -1.622 16.388 1.00 88.38 120 GLN A CA 1
ATOM 937 C C . GLN A 1 120 ? -3.895 -1.495 15.362 1.00 88.38 120 GLN A C 1
ATOM 939 O O . GLN A 1 120 ? -3.470 -0.397 14.995 1.00 88.38 120 GLN A O 1
ATOM 944 N N . PHE A 1 121 ? -3.460 -2.644 14.878 1.00 90.81 121 PHE A N 1
ATOM 945 C CA . PHE A 1 121 ? -2.457 -2.797 13.848 1.00 90.81 121 PHE A CA 1
ATOM 946 C C . PHE A 1 121 ? -3.077 -3.517 12.654 1.00 90.81 121 PHE A C 1
ATOM 948 O O . PHE A 1 121 ? -3.815 -4.487 12.801 1.00 90.81 121 PHE A O 1
ATOM 955 N N . LEU A 1 122 ? -2.779 -3.035 11.460 1.00 90.06 122 LEU A N 1
ATOM 956 C CA . LEU A 1 122 ? -3.169 -3.616 10.190 1.00 90.06 122 LEU A CA 1
ATOM 957 C C . LEU A 1 122 ? -1.999 -4.428 9.648 1.00 90.06 122 LEU A C 1
ATOM 959 O O . LEU A 1 122 ? -0.866 -3.944 9.601 1.00 90.06 122 LEU A O 1
ATOM 963 N N . LEU A 1 123 ? -2.274 -5.646 9.195 1.00 89.75 123 LEU A N 1
ATOM 964 C CA . LEU A 1 123 ? -1.321 -6.435 8.429 1.00 89.75 123 LEU A CA 1
ATOM 965 C C . LEU A 1 123 ? -1.501 -6.104 6.948 1.00 89.75 123 LEU A C 1
ATOM 967 O O . LEU A 1 123 ? -2.467 -6.541 6.321 1.00 89.75 123 LEU A O 1
ATOM 971 N N . VAL A 1 124 ? -0.580 -5.318 6.399 1.00 88.81 124 VAL A N 1
ATOM 972 C CA . VAL A 1 124 ? -0.616 -4.853 5.010 1.00 88.81 124 VAL A CA 1
ATOM 973 C C . VAL A 1 124 ? 0.296 -5.733 4.165 1.00 88.81 124 VAL A C 1
ATOM 975 O O . VAL A 1 124 ? 1.500 -5.795 4.405 1.00 88.81 124 VAL A O 1
ATOM 978 N N . GLN A 1 125 ? -0.267 -6.421 3.176 1.00 84.88 125 GLN A N 1
ATOM 979 C CA . GLN A 1 125 ? 0.478 -7.186 2.184 1.00 84.88 125 GLN A CA 1
ATOM 980 C C . GLN A 1 125 ? 0.810 -6.301 0.983 1.00 84.88 125 GLN A C 1
ATOM 982 O O . GLN A 1 125 ? -0.083 -5.839 0.271 1.00 84.88 125 GLN A O 1
ATOM 987 N N . SER A 1 126 ? 2.100 -6.077 0.757 1.00 80.38 126 SER A N 1
ATOM 988 C CA . SER A 1 126 ? 2.610 -5.421 -0.447 1.00 80.38 126 SER A CA 1
ATOM 989 C C . SER A 1 126 ? 2.619 -6.384 -1.640 1.00 80.38 126 SER A C 1
ATOM 991 O O . SER A 1 126 ? 2.516 -7.600 -1.472 1.00 80.38 126 SER A O 1
ATOM 993 N N . LEU A 1 127 ? 2.770 -5.841 -2.851 1.00 68.50 127 LEU A N 1
ATOM 994 C CA . LEU A 1 127 ? 2.732 -6.611 -4.103 1.00 68.50 127 LEU A CA 1
ATOM 995 C C . LEU A 1 127 ? 3.797 -7.724 -4.166 1.00 68.50 127 LEU A C 1
ATOM 997 O O . LEU A 1 127 ? 3.539 -8.791 -4.712 1.00 68.50 127 LEU A O 1
ATOM 1001 N N . ASP A 1 128 ? 4.939 -7.515 -3.503 1.00 68.69 128 ASP A N 1
ATOM 1002 C CA . ASP A 1 128 ? 6.034 -8.486 -3.343 1.00 68.69 128 ASP A CA 1
ATOM 1003 C C . ASP A 1 128 ? 5.657 -9.710 -2.473 1.00 68.69 128 ASP A C 1
ATOM 1005 O O . ASP A 1 128 ? 6.510 -10.528 -2.128 1.00 68.69 128 ASP A O 1
ATOM 1009 N N . GLY A 1 129 ? 4.405 -9.804 -2.012 1.00 72.44 129 GLY A N 1
ATOM 1010 C CA . GLY A 1 129 ? 3.912 -10.833 -1.092 1.00 72.44 129 GLY A CA 1
ATOM 1011 C C . GLY A 1 129 ? 4.346 -10.634 0.364 1.00 72.44 129 GLY A C 1
ATOM 1012 O O . GLY A 1 129 ? 3.836 -11.313 1.256 1.00 72.44 129 GLY A O 1
ATOM 1013 N N . LYS A 1 130 ? 5.249 -9.681 0.628 1.00 80.12 130 LYS A N 1
ATOM 1014 C CA . LYS A 1 130 ? 5.699 -9.320 1.975 1.00 80.12 130 LYS A CA 1
ATOM 1015 C C . LYS A 1 130 ? 4.582 -8.627 2.745 1.00 80.12 130 LYS A C 1
ATOM 1017 O O . LYS A 1 130 ? 3.947 -7.703 2.245 1.00 80.12 130 LYS A O 1
ATOM 1022 N N . THR A 1 131 ? 4.389 -9.046 3.988 1.00 83.75 131 THR A N 1
ATOM 1023 C CA . THR A 1 131 ? 3.443 -8.427 4.916 1.00 83.75 131 THR A CA 1
ATOM 1024 C C . THR A 1 131 ? 4.176 -7.532 5.900 1.00 83.75 131 THR A C 1
ATOM 1026 O O . THR A 1 131 ? 5.180 -7.951 6.480 1.00 83.75 131 THR A O 1
ATOM 1029 N N . LYS A 1 132 ? 3.662 -6.327 6.131 1.00 86.62 132 LYS A N 1
ATOM 1030 C CA . LYS A 1 132 ? 4.179 -5.394 7.130 1.00 86.62 132 LYS A CA 1
ATOM 1031 C C . LYS A 1 132 ? 3.055 -4.943 8.051 1.00 86.62 132 LYS A C 1
ATOM 1033 O O . LYS A 1 132 ? 1.934 -4.700 7.611 1.00 86.62 132 LYS A O 1
ATOM 1038 N N . GLU A 1 133 ? 3.364 -4.878 9.337 1.00 88.81 133 GLU A N 1
ATOM 1039 C CA . GLU A 1 133 ? 2.426 -4.431 10.357 1.00 88.81 133 GLU A CA 1
ATOM 1040 C C . GLU A 1 133 ? 2.470 -2.903 10.461 1.00 88.81 133 GLU A C 1
ATOM 1042 O O . GLU A 1 133 ? 3.543 -2.295 10.475 1.00 88.81 133 GLU A O 1
ATOM 1047 N N . VAL A 1 134 ? 1.295 -2.283 10.480 1.00 88.81 134 VAL A N 1
ATOM 1048 C CA . VAL A 1 134 ? 1.121 -0.831 10.450 1.00 88.81 134 VAL A CA 1
ATOM 1049 C C . VAL A 1 134 ? 0.092 -0.437 11.499 1.00 88.81 134 VAL A C 1
ATOM 1051 O O . VAL A 1 134 ? -1.009 -0.970 11.508 1.00 88.81 134 VAL A O 1
ATOM 1054 N N . GLU A 1 135 ? 0.399 0.524 12.362 1.00 89.62 135 GLU A N 1
ATOM 1055 C CA . GLU A 1 135 ? -0.590 1.057 13.302 1.00 89.62 135 GLU A CA 1
ATOM 1056 C C . GLU A 1 135 ? -1.716 1.812 12.567 1.00 89.62 135 GLU A C 1
ATOM 1058 O O . GLU A 1 135 ? -1.456 2.589 11.646 1.00 89.62 135 GLU A O 1
ATOM 1063 N N . LEU A 1 136 ? -2.966 1.635 13.007 1.00 86.69 136 LEU A N 1
ATOM 1064 C CA . LEU A 1 136 ? -4.149 2.290 12.432 1.00 86.69 136 LEU A CA 1
ATOM 1065 C C . LEU A 1 136 ? -3.996 3.820 12.347 1.00 86.69 136 LEU A C 1
ATOM 1067 O O . LEU A 1 136 ? -4.410 4.433 11.368 1.00 86.69 136 LEU A O 1
ATOM 1071 N N . SER A 1 137 ? -3.341 4.435 13.337 1.00 85.75 137 SER A N 1
ATOM 1072 C CA . SER A 1 137 ? -3.083 5.882 13.393 1.00 85.75 137 SER A CA 1
ATOM 1073 C C . SER A 1 137 ? -2.127 6.393 12.307 1.00 85.75 137 SER A C 1
ATOM 1075 O O . SER A 1 137 ? -2.042 7.598 12.072 1.00 85.75 137 SER A O 1
ATOM 1077 N N . LYS A 1 138 ? -1.389 5.492 11.650 1.00 85.81 138 LYS A N 1
ATOM 1078 C CA . LYS A 1 138 ? -0.410 5.808 10.601 1.00 85.81 138 LYS A CA 1
ATOM 1079 C C . LYS A 1 138 ? -0.952 5.627 9.188 1.00 85.81 138 LYS A C 1
ATOM 1081 O O . LYS A 1 138 ? -0.230 5.881 8.222 1.00 85.81 138 LYS A O 1
ATOM 1086 N N . VAL A 1 139 ? -2.205 5.199 9.059 1.00 85.00 139 VAL A N 1
ATOM 1087 C CA . VAL A 1 139 ? -2.895 5.106 7.773 1.00 85.00 139 VAL A CA 1
ATOM 1088 C C . VAL A 1 139 ? -3.229 6.513 7.289 1.00 85.00 139 VAL A C 1
ATOM 1090 O O . VAL A 1 139 ? -3.898 7.274 7.983 1.00 85.00 139 VAL A O 1
ATOM 1093 N N . LYS A 1 140 ? -2.756 6.867 6.092 1.00 83.25 140 LYS A N 1
ATOM 1094 C CA . LYS A 1 140 ? -3.006 8.178 5.475 1.00 83.25 140 LYS A CA 1
ATOM 1095 C C . LYS A 1 140 ? -4.205 8.169 4.545 1.00 83.25 140 LYS A C 1
ATOM 1097 O O . LYS A 1 140 ? -4.943 9.147 4.495 1.00 83.25 140 LYS A O 1
ATOM 1102 N N . SER A 1 141 ? -4.394 7.085 3.801 1.00 77.12 141 SER A N 1
ATOM 1103 C CA . SER A 1 141 ? -5.516 6.953 2.879 1.00 77.12 141 SER A CA 1
ATOM 1104 C C . SER A 1 141 ? -6.004 5.514 2.792 1.00 77.12 141 SER A C 1
ATOM 1106 O O . SER A 1 141 ? -5.242 4.555 2.946 1.00 77.12 141 SER A O 1
ATOM 1108 N N . ILE A 1 142 ? -7.307 5.393 2.547 1.00 74.88 142 ILE A N 1
ATOM 1109 C CA . ILE A 1 142 ? -8.022 4.142 2.318 1.00 74.88 142 ILE A CA 1
ATOM 1110 C C . ILE A 1 142 ? -8.637 4.286 0.934 1.00 74.88 142 ILE A C 1
ATOM 1112 O O . ILE A 1 142 ? -9.401 5.223 0.710 1.00 74.88 142 ILE A O 1
ATOM 1116 N N . ASN A 1 143 ? -8.296 3.389 0.015 1.00 69.12 143 ASN A N 1
ATOM 1117 C CA . ASN A 1 143 ? -8.853 3.394 -1.331 1.00 69.12 143 ASN A CA 1
ATOM 1118 C C . ASN A 1 143 ? -9.557 2.067 -1.617 1.00 69.12 143 ASN A C 1
ATOM 1120 O O . ASN A 1 143 ? -9.070 0.984 -1.278 1.00 69.12 143 ASN A O 1
ATOM 1124 N N . ASP A 1 144 ? -10.701 2.160 -2.290 1.00 56.00 144 ASP A N 1
ATOM 1125 C CA . ASP A 1 144 ? -11.494 1.013 -2.717 1.00 56.00 144 ASP A CA 1
ATOM 1126 C C . ASP A 1 144 ? -10.875 0.384 -3.982 1.00 56.00 144 ASP A C 1
ATOM 1128 O O . ASP A 1 144 ? -11.392 0.527 -5.086 1.00 56.00 144 ASP A O 1
ATOM 1132 N N . GLY A 1 145 ? -9.722 -0.281 -3.825 1.00 54.91 145 GLY A N 1
ATOM 1133 C CA . GLY A 1 145 ? -9.109 -1.205 -4.796 1.00 54.91 145 GLY A CA 1
ATOM 1134 C C . GLY A 1 145 ? -8.596 -0.588 -6.107 1.00 54.91 145 GLY A C 1
ATOM 1135 O O . GLY A 1 145 ? -7.399 -0.553 -6.362 1.00 54.91 145 GLY A O 1
ATOM 1136 N N . THR A 1 146 ? -9.500 -0.043 -6.916 1.00 52.31 146 THR A N 1
ATOM 1137 C CA . THR A 1 146 ? -9.338 0.266 -8.348 1.00 52.31 146 THR A CA 1
ATOM 1138 C C . THR A 1 146 ? -8.319 1.352 -8.695 1.00 52.31 146 THR A C 1
ATOM 1140 O O . THR A 1 146 ? -7.652 1.246 -9.719 1.00 52.31 146 THR A O 1
ATOM 1143 N N . THR A 1 147 ? -8.169 2.402 -7.887 1.00 51.91 147 THR A N 1
ATOM 1144 C CA . THR A 1 147 ? -7.232 3.505 -8.189 1.00 51.91 147 THR A CA 1
ATOM 1145 C C . THR A 1 147 ? -5.821 3.243 -7.676 1.00 51.91 147 THR A C 1
ATOM 1147 O O . THR A 1 147 ? -4.851 3.691 -8.284 1.00 51.91 147 THR A O 1
ATOM 1150 N N . LEU A 1 148 ? -5.698 2.485 -6.583 1.00 51.81 148 LEU A N 1
ATOM 1151 C CA . LEU A 1 148 ? -4.406 2.160 -5.991 1.00 51.81 148 LEU A CA 1
ATOM 1152 C C . LEU A 1 148 ? -3.725 1.007 -6.733 1.00 51.81 148 LEU A C 1
ATOM 1154 O O . LEU A 1 148 ? -2.510 1.028 -6.841 1.00 51.81 148 LEU A O 1
ATOM 1158 N N . ASP A 1 149 ? -4.469 0.059 -7.309 1.00 55.25 149 ASP A N 1
ATOM 1159 C CA . ASP A 1 149 ? -3.870 -1.012 -8.118 1.00 55.25 149 ASP A CA 1
ATOM 1160 C C . ASP A 1 149 ? -3.115 -0.446 -9.333 1.00 55.25 149 ASP A C 1
ATOM 1162 O O . ASP A 1 149 ? -2.012 -0.896 -9.630 1.00 55.25 149 ASP A O 1
ATOM 1166 N N . ALA A 1 150 ? -3.653 0.596 -9.981 1.00 58.00 150 ALA A N 1
ATOM 1167 C CA . ALA A 1 150 ? -2.990 1.288 -11.086 1.00 58.00 150 ALA A CA 1
ATOM 1168 C C . ALA A 1 150 ? -1.770 2.106 -10.625 1.00 58.00 150 ALA A C 1
ATOM 1170 O O . ALA A 1 150 ? -0.723 2.045 -11.263 1.00 58.00 150 ALA A O 1
ATOM 1171 N N . GLU A 1 151 ? -1.862 2.833 -9.504 1.00 63.12 151 GLU A N 1
ATOM 1172 C CA . GLU A 1 151 ? -0.730 3.611 -8.973 1.00 63.12 151 GLU A CA 1
ATOM 1173 C C . GLU A 1 151 ? 0.394 2.708 -8.432 1.00 63.12 151 GLU A C 1
ATOM 1175 O O . GLU A 1 151 ? 1.576 2.990 -8.627 1.00 63.12 151 GLU A O 1
ATOM 1180 N N . ILE A 1 152 ? 0.042 1.592 -7.786 1.00 64.25 152 ILE A N 1
ATOM 1181 C CA . ILE A 1 152 ? 0.993 0.577 -7.323 1.00 64.25 152 ILE A CA 1
ATOM 1182 C C . ILE A 1 152 ? 1.639 -0.116 -8.520 1.00 64.25 152 ILE A C 1
ATOM 1184 O O . ILE A 1 152 ? 2.861 -0.248 -8.530 1.00 64.25 152 ILE A O 1
ATOM 1188 N N . LEU A 1 153 ? 0.866 -0.514 -9.542 1.00 65.06 153 LEU A N 1
ATOM 1189 C CA . LEU A 1 153 ? 1.462 -1.073 -10.758 1.00 65.06 153 LEU A CA 1
ATOM 1190 C C . LEU A 1 153 ? 2.362 -0.057 -11.455 1.00 65.06 153 LEU A C 1
ATOM 1192 O O . LEU A 1 153 ? 3.437 -0.436 -11.900 1.00 65.06 153 LEU A O 1
ATOM 1196 N N . ALA A 1 154 ? 1.975 1.217 -11.519 1.00 69.00 154 ALA A N 1
ATOM 1197 C CA . ALA A 1 154 ? 2.805 2.258 -12.113 1.00 69.00 154 ALA A CA 1
ATOM 1198 C C . ALA A 1 154 ? 4.132 2.422 -11.355 1.00 69.00 154 ALA A C 1
ATOM 1200 O O . ALA A 1 154 ? 5.188 2.454 -11.985 1.00 69.00 154 ALA A O 1
ATOM 1201 N N . LYS A 1 155 ? 4.103 2.447 -10.014 1.00 72.19 155 LYS A N 1
ATOM 1202 C CA . LYS A 1 155 ? 5.319 2.510 -9.184 1.00 72.19 155 LYS A CA 1
ATOM 1203 C C . LYS A 1 155 ? 6.190 1.260 -9.318 1.00 72.19 155 LYS A C 1
ATOM 1205 O O . LYS A 1 155 ? 7.413 1.378 -9.361 1.00 72.19 155 LYS A O 1
ATOM 1210 N N . GLU A 1 156 ? 5.594 0.073 -9.416 1.00 70.06 156 GLU A N 1
ATOM 1211 C CA . GLU A 1 156 ? 6.358 -1.166 -9.598 1.00 70.06 156 GLU A CA 1
ATOM 1212 C C . GLU A 1 156 ? 6.959 -1.255 -11.007 1.00 70.06 156 GLU A C 1
ATOM 1214 O O . GLU A 1 156 ? 8.127 -1.604 -11.156 1.00 70.06 156 GLU A O 1
ATOM 1219 N N . ILE A 1 157 ? 6.219 -0.838 -12.040 1.00 72.56 157 ILE A N 1
ATOM 1220 C CA . ILE A 1 157 ? 6.744 -0.681 -13.403 1.00 72.56 157 ILE A CA 1
ATOM 1221 C C . ILE A 1 157 ? 7.902 0.316 -13.404 1.00 72.56 157 ILE A C 1
ATOM 1223 O O . ILE A 1 157 ? 8.935 0.041 -14.007 1.00 72.56 157 ILE A O 1
ATOM 12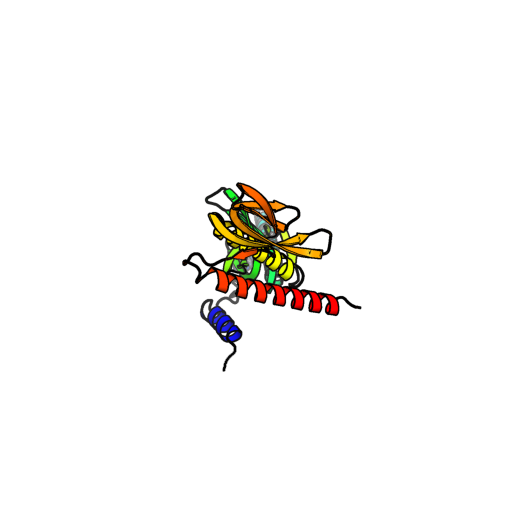27 N N . GLU A 1 158 ? 7.781 1.439 -12.696 1.00 74.44 158 GLU A N 1
ATOM 1228 C CA . GLU A 1 158 ? 8.846 2.435 -12.611 1.00 74.44 158 GLU A CA 1
ATOM 1229 C C . GLU A 1 158 ? 10.119 1.864 -11.963 1.00 74.44 158 GLU A C 1
ATOM 1231 O O . GLU A 1 158 ? 11.231 2.081 -12.457 1.00 74.44 158 GLU A O 1
ATOM 1236 N N . LYS A 1 159 ? 9.964 1.097 -10.879 1.00 76.56 159 LYS A N 1
ATOM 1237 C CA . LYS A 1 159 ? 11.061 0.418 -10.178 1.00 76.56 159 LYS A CA 1
ATOM 1238 C C . LYS A 1 159 ? 11.710 -0.662 -11.045 1.00 76.56 159 LYS A C 1
ATOM 1240 O O . LYS A 1 159 ? 12.940 -0.743 -11.091 1.00 76.56 159 LYS A O 1
ATOM 1245 N N . LEU A 1 160 ? 10.914 -1.446 -11.773 1.00 75.25 160 LEU A N 1
ATOM 1246 C CA . LEU A 1 160 ? 11.398 -2.449 -12.725 1.00 75.25 160 LEU A CA 1
ATOM 1247 C C . LEU A 1 160 ? 12.143 -1.803 -13.896 1.00 75.25 160 LEU A C 1
ATOM 1249 O O . LEU A 1 160 ? 13.244 -2.236 -14.230 1.00 75.25 160 LEU A O 1
ATOM 1253 N N . GLN A 1 161 ? 11.605 -0.726 -14.470 1.00 76.00 161 GLN A N 1
ATOM 1254 C CA . GLN A 1 161 ? 12.262 0.049 -15.525 1.00 76.00 161 GLN A CA 1
ATOM 1255 C C . GLN A 1 161 ? 13.588 0.645 -15.046 1.00 76.00 161 GLN A C 1
ATOM 1257 O O . GLN A 1 161 ? 14.583 0.605 -15.767 1.00 76.00 161 GLN A O 1
ATOM 1262 N N . LEU A 1 162 ? 13.640 1.161 -13.815 1.00 78.81 162 LEU A N 1
ATOM 1263 C CA . LEU A 1 162 ? 14.876 1.677 -13.228 1.00 78.81 162 LEU A CA 1
ATOM 1264 C C . LEU A 1 162 ? 15.906 0.560 -12.996 1.00 78.81 162 LEU A C 1
ATOM 1266 O O . LEU A 1 162 ? 17.084 0.739 -13.298 1.00 78.81 162 LEU A O 1
ATOM 1270 N N . SER A 1 163 ? 15.472 -0.600 -12.499 1.00 78.12 163 SER A N 1
ATOM 1271 C CA . SER A 1 163 ? 16.329 -1.779 -12.325 1.00 78.12 163 SER A CA 1
ATOM 1272 C C . SER A 1 163 ? 16.900 -2.269 -13.660 1.00 78.12 163 SER A C 1
ATOM 1274 O O . SER A 1 163 ? 18.107 -2.495 -13.774 1.00 78.12 163 SER A O 1
ATOM 1276 N N . GLN A 1 164 ? 16.059 -2.349 -14.694 1.00 75.19 164 GLN A N 1
ATOM 1277 C CA . GLN A 1 164 ? 16.463 -2.712 -16.049 1.00 75.19 164 GLN A CA 1
ATOM 1278 C C . GLN A 1 164 ? 17.471 -1.708 -16.614 1.00 75.19 164 GLN A C 1
ATOM 1280 O O . GLN A 1 164 ? 18.534 -2.107 -17.087 1.00 75.19 164 GLN A O 1
ATOM 1285 N N . ALA A 1 165 ? 17.174 -0.413 -16.515 1.00 77.62 165 ALA A N 1
ATOM 1286 C CA . ALA A 1 165 ? 18.054 0.644 -16.993 1.00 77.62 165 ALA A CA 1
ATOM 1287 C C . ALA A 1 165 ? 19.419 0.606 -16.285 1.00 77.62 165 ALA A C 1
ATOM 1289 O O . ALA A 1 165 ? 20.457 0.693 -16.939 1.00 77.62 165 ALA A O 1
ATOM 1290 N N . ASN A 1 166 ? 19.434 0.390 -14.966 1.00 78.44 166 ASN A N 1
ATOM 1291 C CA . ASN A 1 166 ? 20.671 0.240 -14.200 1.00 78.44 166 ASN A CA 1
ATOM 1292 C C . ASN A 1 166 ? 21.459 -1.015 -14.607 1.00 78.44 166 ASN A C 1
ATOM 1294 O O . ASN A 1 166 ? 22.681 -0.957 -14.710 1.00 78.44 166 ASN A O 1
ATOM 1298 N N . SER A 1 167 ? 20.781 -2.130 -14.901 1.00 76.69 167 SER A N 1
ATOM 1299 C CA . SER A 1 167 ? 21.410 -3.354 -15.429 1.00 76.69 167 SER A CA 1
ATOM 1300 C C . SER A 1 167 ? 21.974 -3.179 -16.844 1.00 76.69 167 SER A C 1
ATOM 1302 O O . SER A 1 167 ? 22.851 -3.941 -17.259 1.00 76.69 167 SER A O 1
ATOM 1304 N N . MET A 1 168 ? 21.485 -2.193 -17.600 1.00 77.19 168 MET A N 1
ATOM 1305 C CA . MET A 1 168 ? 21.995 -1.853 -18.929 1.00 77.19 168 MET A CA 1
ATOM 1306 C C . MET A 1 168 ? 23.229 -0.951 -18.880 1.00 77.19 168 MET A C 1
ATOM 1308 O O . MET A 1 168 ? 23.931 -0.874 -19.885 1.00 77.19 168 MET A O 1
ATOM 1312 N N . ILE A 1 169 ? 23.538 -0.302 -17.750 1.00 83.06 169 ILE A N 1
ATOM 1313 C CA . ILE A 1 169 ? 24.748 0.523 -17.617 1.00 83.06 169 ILE A CA 1
ATOM 1314 C C . ILE A 1 169 ? 25.976 -0.328 -17.948 1.00 83.06 169 ILE A C 1
ATOM 1316 O O . ILE A 1 169 ? 26.128 -1.453 -17.478 1.00 83.06 169 ILE A O 1
ATOM 1320 N N . ASN A 1 170 ? 26.867 0.231 -18.762 1.00 77.75 170 ASN A N 1
ATOM 1321 C CA . ASN A 1 170 ? 28.053 -0.416 -19.312 1.00 77.75 170 ASN A CA 1
ATOM 1322 C C . ASN A 1 170 ? 27.809 -1.568 -20.299 1.00 77.75 170 ASN A C 1
ATOM 1324 O O . ASN A 1 170 ? 28.797 -2.145 -20.757 1.00 77.75 170 ASN A O 1
ATOM 1328 N N . LYS A 1 171 ? 26.565 -1.867 -20.685 1.00 80.75 171 LYS A N 1
ATOM 1329 C CA . LYS A 1 171 ? 26.265 -2.830 -21.755 1.00 80.75 171 LYS A CA 1
ATOM 1330 C C . LYS A 1 171 ? 26.158 -2.142 -23.113 1.00 80.75 171 LYS A C 1
ATOM 1332 O O . LYS A 1 171 ? 25.851 -0.949 -23.199 1.00 80.75 171 LYS A O 1
ATOM 1337 N N . ASN A 1 172 ? 26.414 -2.909 -24.168 1.00 77.06 172 ASN A N 1
ATOM 1338 C CA . ASN A 1 172 ? 26.147 -2.492 -25.540 1.00 77.06 172 ASN A CA 1
ATOM 1339 C C . ASN A 1 172 ? 24.660 -2.692 -25.851 1.00 77.06 172 ASN A C 1
ATOM 1341 O O . ASN A 1 172 ? 24.085 -3.737 -25.551 1.00 77.06 172 ASN A O 1
ATOM 1345 N N . VAL A 1 173 ? 24.029 -1.682 -26.437 1.00 80.00 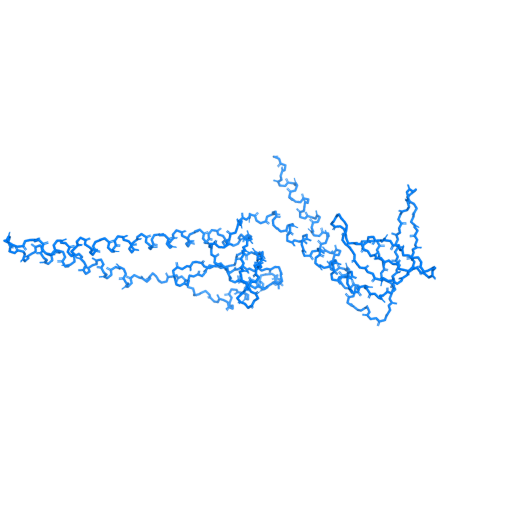173 VAL A N 1
ATOM 1346 C CA . VAL A 1 173 ? 22.605 -1.695 -26.780 1.00 80.00 173 VAL A CA 1
ATOM 1347 C C . VAL A 1 173 ? 22.395 -1.138 -28.186 1.00 80.00 173 VAL A C 1
ATOM 1349 O O . VAL A 1 173 ? 23.189 -0.319 -28.659 1.00 80.00 173 VAL A O 1
ATOM 1352 N N . GLU A 1 174 ? 21.315 -1.566 -28.838 1.00 76.38 174 GLU A N 1
ATOM 1353 C CA . GLU A 1 174 ? 20.769 -0.904 -30.023 1.00 76.38 174 GLU A CA 1
ATOM 1354 C C . GLU A 1 174 ? 19.516 -0.136 -29.626 1.00 76.38 174 GLU A C 1
ATOM 1356 O O . GLU A 1 174 ? 18.655 -0.632 -28.904 1.00 76.38 174 GLU A O 1
ATOM 1361 N N . ALA A 1 175 ? 19.382 1.075 -30.125 1.00 74.50 175 ALA A N 1
ATOM 1362 C CA . ALA A 1 175 ? 18.240 1.923 -29.873 1.00 74.50 175 ALA A CA 1
ATOM 1363 C C . ALA A 1 175 ? 17.600 2.341 -31.190 1.00 74.50 175 ALA A C 1
ATOM 1365 O O . ALA A 1 175 ? 18.293 2.692 -32.144 1.00 74.50 175 ALA A O 1
ATOM 1366 N N . GLU A 1 176 ? 16.271 2.336 -31.219 1.00 73.00 176 GLU A N 1
ATOM 1367 C CA . GLU A 1 176 ? 15.479 2.827 -32.342 1.00 73.00 176 GLU A CA 1
ATOM 1368 C C . GLU A 1 176 ? 14.965 4.238 -32.012 1.00 73.00 176 GLU A C 1
ATOM 1370 O O . GLU A 1 176 ? 14.132 4.441 -31.131 1.00 73.00 176 GLU A O 1
ATOM 1375 N N . LEU A 1 177 ? 15.479 5.245 -32.712 1.00 69.25 177 LEU A N 1
ATOM 1376 C CA . LEU A 1 177 ? 15.058 6.638 -32.586 1.00 69.25 177 LEU A CA 1
ATOM 1377 C C . LEU A 1 177 ? 14.202 7.022 -33.782 1.00 69.25 177 LEU A C 1
ATOM 1379 O O . LEU A 1 177 ? 14.640 6.925 -34.919 1.00 69.25 177 LEU A O 1
ATOM 1383 N N . THR A 1 178 ? 12.996 7.512 -33.532 1.00 68.69 178 THR A N 1
ATOM 1384 C CA . THR A 1 178 ? 12.174 8.121 -34.579 1.00 68.69 178 THR A CA 1
ATOM 1385 C C . THR A 1 178 ? 12.571 9.586 -34.721 1.00 68.69 178 THR A C 1
ATOM 1387 O O . THR A 1 178 ? 12.477 10.328 -33.743 1.00 68.69 178 THR A O 1
ATOM 1390 N N . ASN A 1 179 ? 13.034 10.001 -35.900 1.00 67.94 179 ASN A N 1
ATOM 1391 C CA . ASN A 1 179 ? 13.314 11.411 -36.180 1.00 67.94 179 ASN A CA 1
ATOM 1392 C C . ASN A 1 179 ? 12.009 12.216 -36.366 1.00 67.94 179 ASN A C 1
ATOM 1394 O O . ASN A 1 179 ? 10.925 11.645 -36.484 1.00 67.94 179 ASN A O 1
ATOM 1398 N N . ASP A 1 180 ? 12.108 13.545 -36.461 1.00 67.81 180 ASP A N 1
ATOM 1399 C CA . ASP A 1 180 ? 10.953 14.448 -36.648 1.00 67.81 180 ASP A CA 1
ATOM 1400 C C . ASP A 1 180 ? 10.151 14.182 -37.940 1.00 67.81 180 ASP A C 1
ATOM 1402 O O . ASP A 1 180 ? 9.056 14.712 -38.122 1.00 67.81 180 ASP A O 1
ATOM 1406 N N . LYS A 1 181 ? 10.686 13.354 -38.847 1.00 68.06 181 LYS A N 1
ATOM 1407 C CA . LYS A 1 181 ? 10.048 12.928 -40.100 1.00 68.06 181 LYS A CA 1
ATOM 1408 C C . LYS A 1 181 ? 9.384 11.550 -40.006 1.00 68.06 181 LYS A C 1
ATOM 1410 O O . LYS A 1 181 ? 8.841 11.078 -41.000 1.00 68.06 181 LYS A O 1
ATOM 1415 N N . GLY A 1 182 ? 9.406 10.910 -38.836 1.00 63.78 182 GLY A N 1
ATOM 1416 C CA . GLY A 1 182 ? 8.807 9.592 -38.623 1.00 63.78 182 GLY A CA 1
ATOM 1417 C C . GLY A 1 182 ? 9.690 8.410 -39.041 1.00 63.78 182 GLY A C 1
ATOM 1418 O O . GLY A 1 182 ? 9.233 7.271 -38.985 1.00 63.78 182 GLY A O 1
ATOM 1419 N N . GLU A 1 183 ? 10.942 8.638 -39.441 1.00 68.50 183 GLU A N 1
ATOM 1420 C CA . GLU A 1 183 ? 11.861 7.567 -39.838 1.00 68.50 183 GLU A CA 1
ATOM 1421 C C . GLU A 1 183 ? 12.576 6.988 -38.616 1.00 68.50 183 GLU A C 1
ATOM 1423 O O . GLU A 1 183 ? 13.078 7.723 -37.762 1.00 68.50 183 GLU A O 1
ATOM 1428 N N . VAL A 1 184 ? 12.645 5.657 -38.549 1.00 70.75 184 VAL A N 1
ATOM 1429 C CA . VAL A 1 184 ? 13.338 4.934 -37.479 1.00 70.75 184 VAL A CA 1
ATOM 1430 C C . VAL A 1 184 ? 14.826 4.822 -37.811 1.00 70.75 184 VAL A C 1
ATOM 1432 O O . VAL A 1 184 ? 15.222 4.123 -38.742 1.00 70.75 184 VAL A O 1
ATOM 1435 N N . ILE A 1 185 ? 15.653 5.497 -37.023 1.00 75.12 185 ILE A N 1
ATOM 1436 C CA . ILE A 1 185 ? 17.112 5.458 -37.063 1.00 75.12 185 ILE A CA 1
ATOM 1437 C C . ILE A 1 185 ? 17.591 4.489 -35.986 1.00 75.12 185 ILE A C 1
ATOM 1439 O O . ILE A 1 185 ? 17.233 4.620 -34.816 1.00 75.12 185 ILE A O 1
ATOM 1443 N N . LYS A 1 186 ? 18.430 3.528 -36.372 1.00 76.19 186 LYS A N 1
ATOM 1444 C CA . LYS A 1 186 ? 19.090 2.623 -35.431 1.00 76.19 186 LYS A CA 1
ATOM 1445 C C . LYS A 1 186 ? 20.415 3.217 -34.988 1.00 76.19 186 LYS A C 1
ATOM 1447 O O . LYS A 1 186 ? 21.244 3.565 -35.828 1.00 76.19 186 LYS A O 1
ATOM 1452 N N . ILE A 1 187 ? 20.616 3.319 -33.681 1.00 76.75 187 ILE A N 1
ATOM 1453 C CA . ILE A 1 187 ? 21.893 3.717 -33.097 1.00 76.75 187 ILE A CA 1
ATOM 1454 C C . ILE A 1 187 ? 22.412 2.602 -32.193 1.00 76.75 187 ILE A C 1
ATOM 1456 O O . ILE A 1 187 ? 21.683 2.074 -31.359 1.00 76.75 187 ILE A O 1
ATOM 1460 N N . GLY A 1 188 ? 23.675 2.227 -32.373 1.00 77.19 188 GLY A N 1
ATOM 1461 C CA . GLY A 1 188 ? 24.357 1.241 -31.539 1.00 77.19 188 GLY A CA 1
ATOM 1462 C C . GLY A 1 188 ? 25.405 1.915 -30.664 1.00 77.19 188 GLY A C 1
ATOM 1463 O O . GLY A 1 188 ? 26.149 2.778 -31.138 1.00 77.19 188 GLY A O 1
ATOM 1464 N N . GLY A 1 189 ? 25.489 1.529 -29.393 1.00 80.62 189 GLY A N 1
ATOM 1465 C CA . GLY A 1 189 ? 26.511 2.069 -28.501 1.00 80.62 189 GLY A CA 1
ATOM 1466 C C . GLY A 1 189 ? 26.468 1.517 -27.082 1.00 80.62 189 GLY A C 1
ATOM 1467 O O . GLY A 1 189 ? 25.621 0.696 -26.734 1.00 80.62 189 GLY A O 1
ATOM 1468 N N . LYS A 1 190 ? 27.398 1.987 -26.249 1.00 81.75 190 LYS A N 1
ATOM 1469 C CA . LYS A 1 190 ? 27.508 1.586 -24.842 1.00 81.75 190 LYS A CA 1
ATOM 1470 C C . LYS A 1 190 ? 26.687 2.519 -23.957 1.00 81.75 190 LYS A C 1
ATOM 1472 O O . LYS A 1 190 ? 26.850 3.736 -24.041 1.00 81.75 190 LYS A O 1
ATOM 1477 N N . VAL A 1 191 ? 25.855 1.977 -23.072 1.00 83.25 191 VAL A N 1
ATOM 1478 C CA . VAL A 1 191 ? 25.114 2.786 -22.090 1.00 83.25 191 VAL A CA 1
ATOM 1479 C C . VAL A 1 191 ? 26.077 3.322 -21.035 1.00 83.25 191 VAL A C 1
ATOM 1481 O O . VAL A 1 191 ? 26.794 2.557 -20.387 1.00 83.25 191 VAL A O 1
ATOM 1484 N N . VAL A 1 192 ? 26.084 4.637 -20.843 1.00 83.06 192 VAL A N 1
ATOM 1485 C CA . VAL A 1 192 ? 26.961 5.325 -19.884 1.00 83.06 192 VAL A CA 1
ATOM 1486 C C . VAL A 1 192 ? 26.198 5.754 -18.635 1.00 83.06 192 VAL A C 1
ATOM 1488 O O . VAL A 1 192 ? 26.756 5.711 -17.542 1.00 83.06 192 VAL A O 1
ATOM 1491 N N . ALA A 1 193 ? 24.930 6.149 -18.774 1.00 81.75 193 ALA A N 1
ATOM 1492 C CA . ALA A 1 193 ? 24.122 6.626 -17.657 1.00 81.75 193 ALA A CA 1
ATOM 1493 C C . ALA A 1 193 ? 22.621 6.402 -17.879 1.00 81.75 193 ALA A C 1
ATOM 1495 O O . ALA A 1 193 ? 22.156 6.276 -19.013 1.00 81.75 193 ALA A O 1
ATOM 1496 N N . VAL A 1 194 ? 21.878 6.412 -16.772 1.00 81.12 194 VAL A N 1
ATOM 1497 C CA . VAL A 1 194 ? 20.413 6.402 -16.723 1.00 81.12 194 VAL A CA 1
ATOM 1498 C C . VAL A 1 194 ? 19.956 7.723 -16.120 1.00 81.12 194 VAL A C 1
ATOM 1500 O O . VAL A 1 194 ? 20.474 8.144 -15.087 1.00 81.12 194 VAL A O 1
ATOM 1503 N N . ASN A 1 195 ? 18.980 8.367 -16.747 1.00 81.31 195 ASN A N 1
ATOM 1504 C CA . ASN A 1 195 ? 18.361 9.588 -16.258 1.00 81.31 195 ASN A CA 1
ATOM 1505 C C . ASN A 1 195 ? 16.830 9.475 -16.313 1.00 81.31 195 ASN A C 1
ATOM 1507 O O . ASN A 1 195 ? 16.276 8.647 -17.035 1.00 81.31 195 ASN A O 1
ATOM 1511 N N . VAL A 1 196 ? 16.137 10.309 -15.546 1.00 79.88 196 VAL A N 1
ATOM 1512 C CA . VAL A 1 196 ? 14.675 10.394 -15.537 1.00 79.88 196 VAL A CA 1
ATOM 1513 C C . VAL A 1 196 ? 14.288 11.798 -15.981 1.00 79.88 196 VAL A C 1
ATOM 1515 O O . VAL A 1 196 ? 14.598 12.765 -15.290 1.00 79.88 196 VAL A O 1
ATOM 1518 N N . LYS A 1 197 ? 13.606 11.921 -17.123 1.00 76.56 197 LYS A N 1
ATOM 1519 C CA . LYS A 1 197 ? 13.014 13.192 -17.570 1.00 76.56 197 LYS A CA 1
ATOM 1520 C C . LYS A 1 197 ? 11.525 12.986 -17.804 1.00 76.56 197 LYS A C 1
ATOM 1522 O O . LYS A 1 197 ? 11.139 12.029 -18.465 1.00 76.56 197 LYS A O 1
ATOM 1527 N N . GLU A 1 198 ? 10.697 13.859 -17.231 1.00 69.38 198 GLU A N 1
ATOM 1528 C CA . GLU A 1 198 ? 9.233 13.845 -17.414 1.00 69.38 198 GLU A CA 1
ATOM 1529 C C . GLU A 1 198 ? 8.571 12.486 -17.094 1.00 69.38 198 GLU A C 1
ATOM 1531 O O . GLU A 1 198 ? 7.638 12.053 -17.763 1.00 69.38 198 GLU A O 1
ATOM 1536 N N . GLY A 1 199 ? 9.089 11.764 -16.094 1.00 66.31 199 GLY A N 1
ATOM 1537 C CA . GLY A 1 199 ? 8.599 10.427 -15.723 1.00 66.31 199 GLY A CA 1
ATOM 1538 C C . GLY A 1 199 ? 9.050 9.294 -16.655 1.00 66.31 199 GLY A C 1
ATOM 1539 O O . GLY A 1 199 ? 8.849 8.126 -16.334 1.00 66.31 199 GLY A O 1
ATOM 1540 N N . LYS A 1 200 ? 9.728 9.603 -17.764 1.00 74.00 200 LYS A N 1
ATOM 1541 C CA . LYS A 1 200 ? 10.300 8.617 -18.686 1.00 74.00 200 LYS A CA 1
ATOM 1542 C C . LYS A 1 200 ? 11.749 8.310 -18.320 1.00 74.00 200 LYS A C 1
ATOM 1544 O O . LYS A 1 200 ? 12.533 9.207 -17.999 1.00 74.00 200 LYS A O 1
ATOM 1549 N N . LYS A 1 201 ? 12.122 7.029 -18.374 1.00 80.44 201 LYS A N 1
ATOM 1550 C CA . LYS A 1 201 ? 13.509 6.588 -18.166 1.00 80.44 201 LYS A CA 1
ATOM 1551 C C . LYS A 1 201 ? 14.291 6.755 -19.471 1.00 80.44 201 LYS A C 1
ATOM 1553 O O . LYS A 1 201 ? 13.919 6.183 -20.493 1.00 80.44 201 LYS A O 1
ATOM 1558 N N . ILE A 1 202 ? 15.359 7.544 -19.426 1.00 82.75 202 ILE A N 1
ATOM 1559 C CA . ILE A 1 202 ? 16.229 7.873 -20.557 1.00 82.75 202 ILE A CA 1
ATOM 1560 C C . ILE A 1 202 ? 17.610 7.266 -20.320 1.00 82.75 202 ILE A C 1
ATOM 1562 O O . ILE A 1 202 ? 18.218 7.452 -19.268 1.00 82.75 202 ILE A O 1
ATOM 1566 N N . LEU A 1 203 ? 18.118 6.560 -21.318 1.00 80.94 203 LEU A N 1
ATOM 1567 C CA . LEU A 1 203 ? 19.466 6.022 -21.380 1.00 80.94 203 LEU A CA 1
ATOM 1568 C C . LEU A 1 203 ? 20.362 6.974 -22.174 1.00 80.94 203 LEU A C 1
ATOM 1570 O O . LEU A 1 203 ? 19.997 7.408 -23.266 1.00 80.94 203 LEU A O 1
ATOM 1574 N N . LEU A 1 204 ? 21.549 7.275 -21.644 1.00 83.44 204 LEU A N 1
ATOM 1575 C CA . LEU A 1 204 ? 22.617 7.927 -22.400 1.00 83.44 204 LEU A CA 1
ATOM 1576 C C . LEU A 1 204 ? 23.483 6.849 -23.048 1.00 83.44 204 LEU A C 1
ATOM 1578 O O . LEU A 1 204 ? 24.226 6.142 -22.362 1.00 83.44 204 LEU A O 1
ATOM 1582 N N . ILE A 1 205 ? 23.402 6.747 -24.369 1.00 85.06 205 ILE A N 1
ATOM 1583 C CA . ILE A 1 205 ? 24.147 5.782 -25.174 1.00 85.06 205 ILE A CA 1
ATOM 1584 C C . ILE A 1 205 ? 25.315 6.509 -25.836 1.00 85.06 205 ILE A C 1
ATOM 1586 O O . ILE A 1 205 ? 25.116 7.495 -26.542 1.00 85.06 205 ILE A O 1
ATOM 1590 N N . LYS A 1 206 ? 26.539 6.030 -25.617 1.00 82.19 206 LYS A N 1
ATOM 1591 C CA . LYS A 1 206 ? 27.738 6.511 -26.305 1.00 82.19 206 LYS A CA 1
ATOM 1592 C C . LYS A 1 206 ? 27.982 5.668 -27.554 1.00 82.19 206 LYS A C 1
ATOM 1594 O O . LYS A 1 206 ? 28.313 4.486 -27.437 1.00 82.19 206 LYS A O 1
ATOM 1599 N N . GLY A 1 207 ? 27.817 6.279 -28.724 1.00 79.00 207 GLY A N 1
ATOM 1600 C CA . GLY A 1 207 ? 28.080 5.659 -30.020 1.00 79.00 207 GLY A CA 1
ATOM 1601 C C . GLY A 1 207 ? 29.568 5.396 -30.261 1.00 79.00 207 GLY A C 1
ATOM 1602 O O . GLY A 1 207 ? 30.444 5.897 -29.547 1.00 79.00 207 GLY A O 1
ATOM 1603 N N . THR A 1 208 ? 29.873 4.618 -31.300 1.00 69.19 208 THR A N 1
ATOM 1604 C CA . THR A 1 208 ? 31.251 4.340 -31.753 1.00 69.19 208 THR A CA 1
ATOM 1605 C C . THR A 1 208 ? 31.993 5.590 -32.233 1.00 69.19 208 THR A C 1
ATOM 1607 O O . THR A 1 208 ? 33.218 5.597 -32.287 1.00 69.19 208 THR A O 1
ATOM 1610 N N . ASP A 1 209 ? 31.260 6.658 -32.546 1.00 72.56 209 ASP A N 1
ATOM 1611 C CA . ASP A 1 209 ? 31.767 7.992 -32.881 1.00 72.56 209 ASP A CA 1
ATOM 1612 C C . ASP A 1 209 ? 32.103 8.846 -31.640 1.00 72.56 209 ASP A C 1
ATOM 1614 O O . ASP A 1 209 ? 32.533 9.993 -31.759 1.00 72.56 209 ASP A O 1
ATOM 1618 N N . GLY A 1 210 ? 31.904 8.299 -30.437 1.00 71.88 210 GLY A N 1
ATOM 1619 C CA . GLY A 1 210 ? 32.146 8.968 -29.166 1.00 71.88 210 GLY A CA 1
ATOM 1620 C C . GLY A 1 210 ? 31.050 9.946 -28.740 1.00 71.88 210 GLY A C 1
ATOM 1621 O O . GLY A 1 210 ? 31.133 10.462 -27.620 1.00 71.88 210 GLY A O 1
ATOM 1622 N N . LYS A 1 211 ? 30.023 10.176 -29.571 1.00 79.69 211 LYS A N 1
ATOM 1623 C CA . LYS A 1 211 ? 28.894 11.052 -29.239 1.00 79.69 211 LYS A CA 1
ATOM 1624 C C . LYS A 1 211 ? 27.924 10.344 -28.304 1.00 79.69 211 LYS A C 1
ATOM 1626 O O . LYS A 1 211 ? 27.746 9.131 -28.369 1.00 79.69 211 LYS A O 1
ATOM 1631 N N . GLN A 1 212 ? 27.310 11.118 -27.416 1.00 83.94 212 GLN A N 1
ATOM 1632 C CA . GLN A 1 212 ? 26.284 10.631 -26.502 1.00 83.94 212 GLN A CA 1
ATOM 1633 C C . GLN A 1 212 ? 24.907 10.999 -27.044 1.00 83.94 212 GLN A C 1
ATOM 1635 O O . GLN A 1 212 ? 24.682 12.140 -27.448 1.00 83.94 212 GLN A O 1
ATOM 1640 N N . THR A 1 213 ? 23.993 10.038 -27.048 1.00 82.12 213 THR A N 1
ATOM 1641 C CA . THR A 1 213 ? 22.612 10.226 -27.487 1.00 82.12 213 THR A CA 1
ATOM 1642 C C . THR A 1 213 ? 21.663 9.758 -26.396 1.00 82.12 213 THR A C 1
ATOM 1644 O O . THR A 1 213 ? 21.874 8.714 -25.780 1.00 82.12 213 THR A O 1
ATOM 1647 N N . GLU A 1 214 ? 20.630 10.554 -26.145 1.00 83.06 2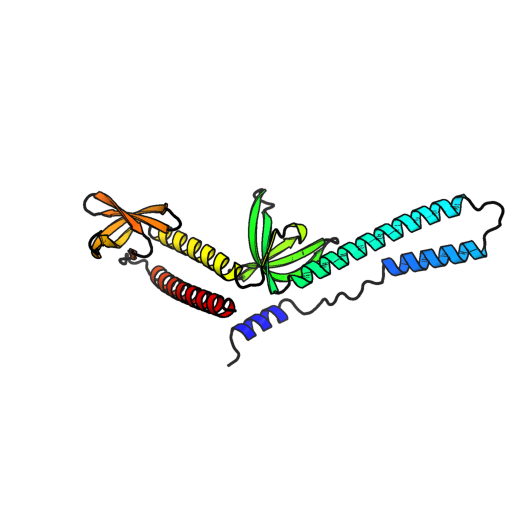14 GLU A N 1
ATOM 1648 C CA . GLU A 1 214 ? 19.571 10.236 -25.194 1.00 83.06 214 GLU A CA 1
ATOM 1649 C C . GLU A 1 214 ? 18.482 9.409 -25.879 1.00 83.06 214 GLU A C 1
ATOM 1651 O O . GLU A 1 214 ? 17.953 9.812 -26.915 1.00 83.06 214 GLU A O 1
ATOM 1656 N N . VAL A 1 215 ? 18.135 8.259 -25.300 1.00 80.56 215 VAL A N 1
ATOM 1657 C CA . VAL A 1 215 ? 17.078 7.381 -25.817 1.00 80.56 215 VAL A CA 1
ATOM 1658 C C . VAL A 1 215 ? 16.169 6.914 -24.693 1.00 80.56 215 VAL A C 1
ATOM 1660 O O . VAL A 1 215 ? 16.633 6.529 -23.628 1.00 80.56 215 VAL A O 1
ATOM 1663 N N . GLU A 1 216 ? 14.861 6.916 -24.930 1.00 79.81 216 GLU A N 1
ATOM 1664 C CA . GLU A 1 216 ? 13.876 6.353 -24.006 1.00 79.81 216 GLU A CA 1
ATOM 1665 C C . GLU A 1 216 ? 14.031 4.826 -23.878 1.00 79.81 216 GLU A C 1
ATOM 1667 O O . GLU A 1 216 ? 14.112 4.128 -24.887 1.00 79.81 216 GLU A O 1
ATOM 1672 N N . LEU A 1 217 ? 14.018 4.301 -22.647 1.00 75.44 217 LEU A N 1
ATOM 1673 C CA . LEU A 1 217 ? 14.188 2.874 -22.333 1.00 75.44 217 LEU A CA 1
ATOM 1674 C C . LEU A 1 217 ? 13.237 1.962 -23.129 1.00 75.44 217 LEU A C 1
ATOM 1676 O O . LEU A 1 217 ? 13.641 0.886 -23.557 1.00 75.44 217 LEU A O 1
ATOM 1680 N N . SER A 1 218 ? 12.003 2.411 -23.377 1.00 73.12 218 SER A N 1
ATOM 1681 C CA . SER A 1 218 ? 10.986 1.689 -24.160 1.00 73.12 218 SER A CA 1
ATOM 1682 C C . SER A 1 218 ? 11.397 1.416 -25.613 1.00 73.12 218 SER A C 1
ATOM 1684 O O . SER A 1 218 ? 10.860 0.508 -26.243 1.00 73.12 218 SER A O 1
ATOM 1686 N N . LYS A 1 219 ? 12.355 2.181 -26.148 1.00 75.25 219 LYS A N 1
ATOM 1687 C CA . LYS A 1 219 ? 12.837 2.102 -27.535 1.00 75.25 219 LYS A CA 1
ATOM 1688 C C . LYS A 1 219 ? 14.212 1.440 -27.663 1.00 75.25 219 LYS A C 1
ATOM 1690 O O . LYS A 1 219 ? 14.806 1.448 -28.744 1.00 75.25 219 LYS A O 1
ATOM 1695 N N . VAL A 1 220 ? 14.742 0.893 -26.569 1.00 72.50 220 VAL A N 1
ATOM 1696 C CA . VAL A 1 220 ? 16.064 0.261 -26.530 1.00 72.50 220 VAL A CA 1
ATOM 1697 C C . VAL A 1 220 ? 15.930 -1.256 -26.564 1.00 72.50 220 VAL A C 1
ATOM 1699 O O . VAL A 1 220 ? 15.253 -1.859 -25.734 1.00 72.50 220 VAL A O 1
ATOM 1702 N N . LYS A 1 221 ? 16.620 -1.882 -27.516 1.00 67.75 221 LYS A N 1
ATOM 1703 C CA . LYS A 1 221 ? 16.803 -3.329 -27.615 1.00 67.75 221 LYS A CA 1
ATOM 1704 C C . LYS A 1 221 ? 18.203 -3.685 -27.118 1.00 67.75 221 LYS A C 1
ATOM 1706 O O . LYS A 1 221 ? 19.207 -3.113 -27.541 1.00 67.75 221 LYS A O 1
ATOM 1711 N N . VAL A 1 222 ? 18.288 -4.643 -26.202 1.00 63.34 222 VAL A N 1
ATOM 1712 C CA . VAL A 1 222 ? 19.585 -5.139 -25.725 1.00 63.34 222 VAL A CA 1
ATOM 1713 C C . VAL A 1 222 ? 20.171 -6.054 -26.794 1.00 63.34 222 VAL A C 1
ATOM 1715 O O . VAL A 1 222 ? 19.533 -7.034 -27.173 1.00 63.34 222 VAL A O 1
ATOM 1718 N N . ILE A 1 223 ? 21.385 -5.755 -27.259 1.00 56.19 223 ILE A N 1
ATOM 1719 C CA . ILE A 1 223 ? 22.154 -6.706 -28.061 1.00 56.19 223 ILE A CA 1
ATOM 1720 C C . ILE A 1 223 ? 22.989 -7.528 -27.083 1.00 56.19 223 ILE A C 1
ATOM 1722 O O . ILE A 1 223 ? 23.757 -6.997 -26.287 1.00 56.19 223 ILE A O 1
ATOM 1726 N N . ASN A 1 224 ? 22.758 -8.832 -27.124 1.00 49.81 224 ASN A N 1
ATOM 1727 C CA . ASN A 1 224 ? 23.336 -9.862 -26.277 1.00 49.81 224 ASN A CA 1
ATOM 1728 C C . ASN A 1 224 ? 24.858 -9.707 -26.057 1.00 49.81 224 ASN A C 1
ATOM 1730 O O . ASN A 1 224 ? 25.619 -9.732 -27.019 1.00 49.81 224 ASN A O 1
ATOM 1734 N N . ASP A 1 225 ? 25.285 -9.636 -24.791 1.00 45.22 225 ASP A N 1
ATOM 1735 C CA . ASP A 1 225 ? 26.697 -9.722 -24.376 1.00 45.22 225 ASP A CA 1
ATOM 1736 C C . ASP A 1 225 ? 26.925 -10.942 -23.454 1.00 45.22 225 ASP A C 1
ATOM 1738 O O . ASP A 1 225 ? 27.578 -10.878 -22.414 1.00 45.22 225 ASP A O 1
ATOM 1742 N N . GLY A 1 226 ? 26.287 -12.075 -23.778 1.00 45.56 226 GLY A N 1
ATOM 1743 C CA . GLY A 1 226 ? 26.608 -13.385 -23.194 1.00 45.56 226 GLY A CA 1
ATOM 1744 C C . GLY A 1 226 ? 26.228 -13.596 -21.722 1.00 45.56 226 GLY A C 1
ATOM 1745 O O . GLY A 1 226 ? 26.602 -14.610 -21.142 1.00 45.56 226 GLY A O 1
ATOM 1746 N N . THR A 1 227 ? 25.464 -12.686 -21.112 1.00 43.47 227 THR A N 1
ATOM 1747 C CA . THR A 1 227 ? 24.986 -12.789 -19.712 1.00 43.47 227 THR A CA 1
ATOM 1748 C C . THR A 1 227 ? 23.451 -12.782 -19.597 1.00 43.47 227 THR A C 1
ATOM 1750 O O . THR A 1 227 ? 22.892 -12.620 -18.515 1.00 43.47 227 THR A O 1
ATOM 1753 N N . SER A 1 228 ? 22.751 -12.938 -20.727 1.00 52.69 228 SER A N 1
ATOM 1754 C CA . SER A 1 228 ? 21.330 -12.616 -20.908 1.00 52.69 228 SER A CA 1
ATOM 1755 C C . SER A 1 228 ? 20.396 -13.832 -20.860 1.00 52.69 228 SER A C 1
ATOM 1757 O O . SER A 1 228 ? 19.758 -14.164 -21.853 1.00 52.69 228 SER A O 1
ATOM 1759 N N . THR A 1 229 ? 20.260 -14.473 -19.702 1.00 50.56 229 THR A N 1
ATOM 1760 C CA . THR A 1 229 ? 19.066 -15.302 -19.419 1.00 50.56 229 THR A CA 1
ATOM 1761 C C . THR A 1 229 ? 17.996 -14.525 -18.645 1.00 50.56 229 THR A C 1
ATOM 1763 O O . THR A 1 229 ? 16.812 -14.809 -18.796 1.00 50.56 229 THR A O 1
ATOM 1766 N N . ASP A 1 230 ? 18.378 -13.475 -17.910 1.00 54.34 230 ASP A N 1
ATOM 1767 C CA . ASP A 1 230 ? 17.449 -12.727 -17.049 1.00 54.34 230 ASP A CA 1
ATOM 1768 C C . ASP A 1 230 ? 16.806 -11.512 -17.746 1.00 54.34 230 ASP A C 1
ATOM 1770 O O . ASP A 1 230 ? 15.676 -11.140 -17.442 1.00 54.34 230 ASP A O 1
ATOM 1774 N N . GLY A 1 231 ? 17.485 -10.894 -18.720 1.00 50.47 231 GLY A N 1
ATOM 1775 C CA . GLY A 1 231 ? 17.008 -9.669 -19.382 1.00 50.47 231 GLY A CA 1
ATOM 1776 C C . GLY A 1 231 ? 15.786 -9.875 -20.286 1.00 50.47 231 GLY A C 1
ATOM 1777 O O . GLY A 1 231 ? 14.847 -9.082 -20.243 1.00 50.47 231 GLY A O 1
ATOM 1778 N N . GLU A 1 232 ? 15.771 -10.954 -21.071 1.00 52.12 232 GLU A N 1
ATOM 1779 C CA . GLU A 1 232 ? 14.635 -11.310 -21.937 1.00 52.12 232 GLU A CA 1
ATOM 1780 C C . GLU A 1 232 ? 13.423 -11.794 -21.130 1.00 52.12 232 GLU A C 1
ATOM 1782 O O . GLU A 1 232 ? 12.283 -11.472 -21.468 1.00 52.12 232 GLU A O 1
ATOM 1787 N N . ALA A 1 233 ? 13.658 -12.515 -20.028 1.00 54.84 233 ALA A N 1
ATOM 1788 C CA . ALA A 1 233 ? 12.601 -12.923 -19.106 1.00 54.84 233 ALA A CA 1
ATOM 1789 C C . ALA A 1 233 ? 11.923 -11.700 -18.467 1.00 54.84 233 ALA A C 1
ATOM 1791 O O . ALA A 1 233 ? 10.696 -11.621 -18.439 1.00 54.84 233 ALA A O 1
ATOM 1792 N N . LEU A 1 234 ? 12.716 -10.709 -18.04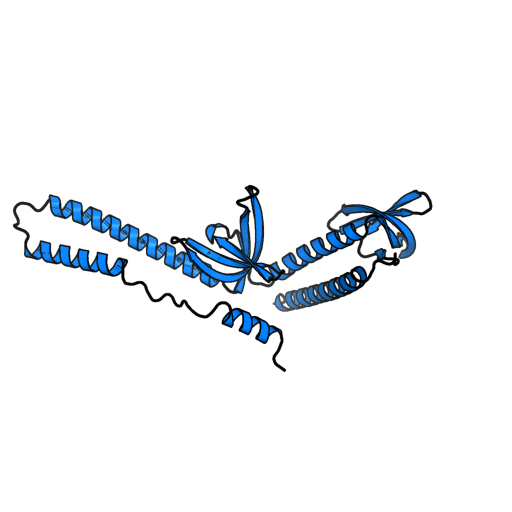3 1.00 53.34 234 LEU A N 1
ATOM 1793 C CA . LEU A 1 234 ? 12.209 -9.448 -17.501 1.00 53.34 234 LEU A CA 1
ATOM 1794 C C . LEU A 1 234 ? 11.440 -8.626 -18.546 1.00 53.34 234 LEU A C 1
ATOM 1796 O O . LEU A 1 234 ? 10.389 -8.085 -18.221 1.00 53.34 234 LEU A O 1
ATOM 1800 N N . LEU A 1 235 ? 11.905 -8.568 -19.799 1.00 56.97 235 LEU A N 1
ATOM 1801 C CA . LEU A 1 235 ? 11.182 -7.908 -20.899 1.00 56.97 235 LEU A CA 1
ATOM 1802 C C . LEU A 1 235 ? 9.797 -8.526 -21.122 1.00 56.97 235 LEU A C 1
ATOM 1804 O O . LEU A 1 235 ? 8.809 -7.804 -21.243 1.00 56.97 235 LEU A O 1
ATOM 1808 N N . LYS A 1 236 ? 9.715 -9.858 -21.107 1.00 63.25 236 LYS A N 1
ATOM 1809 C CA . LYS A 1 236 ? 8.459 -10.590 -21.288 1.00 63.25 236 LYS A CA 1
ATOM 1810 C C . LYS A 1 236 ? 7.500 -10.412 -20.106 1.00 63.25 236 LYS A C 1
ATOM 1812 O O . LYS A 1 236 ? 6.289 -10.321 -20.303 1.00 63.25 236 LYS A O 1
ATOM 1817 N N . GLU A 1 237 ? 8.029 -10.345 -18.884 1.00 62.62 237 GLU A N 1
ATOM 1818 C CA . GLU A 1 237 ? 7.243 -10.078 -17.672 1.00 62.62 237 GLU A CA 1
ATOM 1819 C C . GLU A 1 237 ? 6.713 -8.633 -17.659 1.00 62.62 237 GLU A C 1
ATOM 1821 O O . GLU A 1 237 ? 5.534 -8.414 -17.377 1.00 62.62 237 GLU A O 1
ATOM 1826 N N . ILE A 1 238 ? 7.545 -7.654 -18.042 1.00 62.41 238 ILE A N 1
ATOM 1827 C CA . ILE A 1 238 ? 7.151 -6.243 -18.176 1.00 62.41 238 ILE A CA 1
ATOM 1828 C C . ILE A 1 238 ? 6.052 -6.099 -19.229 1.00 62.41 238 ILE A C 1
ATOM 1830 O O . ILE A 1 238 ? 5.024 -5.496 -18.941 1.00 62.41 238 ILE A O 1
ATOM 1834 N N . GLU A 1 239 ? 6.210 -6.697 -20.411 1.00 68.25 239 GLU A N 1
ATOM 1835 C CA . GLU A 1 239 ? 5.217 -6.622 -21.489 1.00 68.25 239 GLU A CA 1
ATOM 1836 C C . GLU A 1 239 ? 3.864 -7.221 -21.066 1.00 68.25 239 GLU A C 1
ATOM 1838 O O . GLU A 1 239 ? 2.805 -6.629 -21.294 1.00 68.25 239 GLU A O 1
ATOM 1843 N N . LYS A 1 240 ? 3.897 -8.351 -20.352 1.00 74.25 240 LYS A N 1
ATOM 1844 C CA . LYS A 1 240 ? 2.705 -8.990 -19.782 1.00 74.25 240 LYS A CA 1
ATOM 1845 C C . LYS A 1 240 ? 2.027 -8.117 -18.721 1.00 74.25 240 LYS A C 1
ATOM 1847 O O . LYS A 1 240 ? 0.799 -8.031 -18.693 1.00 74.25 240 LYS A O 1
ATOM 1852 N N . LEU A 1 241 ? 2.800 -7.467 -17.851 1.00 66.38 241 LEU A N 1
ATOM 1853 C CA . LEU A 1 241 ? 2.270 -6.545 -16.843 1.00 66.38 241 LEU A CA 1
ATOM 1854 C C . LEU A 1 241 ? 1.689 -5.283 -17.487 1.00 66.38 241 LEU A C 1
ATOM 1856 O O . LEU A 1 241 ? 0.598 -4.870 -17.104 1.00 66.38 241 LEU A O 1
ATOM 1860 N N . THR A 1 242 ? 2.345 -4.716 -18.503 1.00 73.38 242 THR A N 1
ATOM 1861 C CA . THR A 1 242 ? 1.841 -3.559 -19.262 1.00 73.38 242 THR A CA 1
ATOM 1862 C C . THR A 1 242 ? 0.509 -3.867 -19.946 1.00 73.38 242 THR A C 1
ATOM 1864 O O . THR A 1 242 ? -0.418 -3.063 -19.861 1.00 73.38 242 THR A O 1
ATOM 1867 N N . GLN A 1 243 ? 0.365 -5.045 -20.561 1.00 74.88 243 GLN A N 1
ATOM 1868 C CA . GLN A 1 243 ? -0.918 -5.471 -21.133 1.00 74.88 243 GLN A CA 1
ATOM 1869 C C . GLN A 1 243 ? -2.011 -5.583 -20.067 1.00 74.88 243 GLN A C 1
ATOM 1871 O O . GLN A 1 243 ? -3.134 -5.130 -20.281 1.00 74.88 243 GLN A O 1
ATOM 1876 N N . LYS A 1 244 ? -1.672 -6.118 -18.891 1.00 73.94 244 LYS A N 1
ATOM 1877 C CA . LYS A 1 244 ? -2.616 -6.261 -17.780 1.00 73.94 244 LYS A CA 1
ATOM 1878 C C . LYS A 1 244 ? -3.051 -4.910 -17.193 1.00 73.94 244 LYS A C 1
ATOM 1880 O O . LYS A 1 244 ? -4.216 -4.767 -16.834 1.00 73.94 244 LYS A O 1
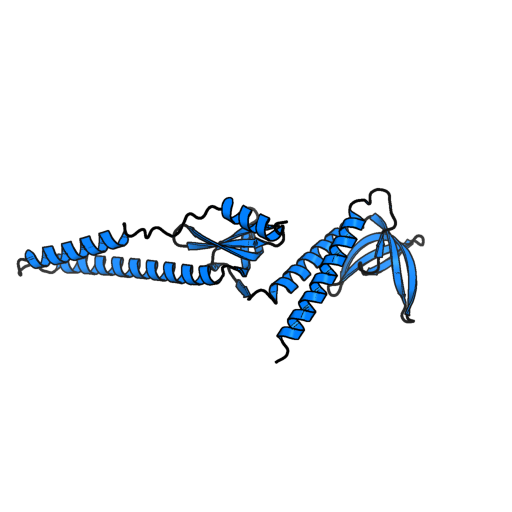ATOM 1885 N N . VAL A 1 245 ? -2.159 -3.913 -17.135 1.00 71.00 245 VAL A N 1
ATOM 1886 C CA . VAL A 1 245 ? -2.520 -2.520 -16.788 1.00 71.00 245 VAL A CA 1
ATOM 1887 C C . VAL A 1 245 ? -3.519 -1.967 -17.792 1.00 71.00 245 VAL A C 1
ATOM 1889 O O . VAL A 1 245 ? -4.569 -1.478 -17.389 1.00 71.00 245 VAL A O 1
ATOM 1892 N N . ALA A 1 246 ? -3.220 -2.078 -19.087 1.00 76.06 246 ALA A N 1
ATOM 1893 C CA . ALA A 1 246 ? -4.078 -1.539 -20.139 1.00 76.06 246 ALA A CA 1
ATOM 1894 C C . ALA A 1 246 ? -5.485 -2.167 -20.118 1.00 76.06 246 ALA A C 1
ATOM 1896 O O . ALA A 1 246 ? -6.486 -1.489 -20.355 1.00 76.06 246 ALA A O 1
ATOM 1897 N N . GLU A 1 247 ? -5.576 -3.458 -19.795 1.00 77.00 247 GLU A N 1
ATOM 1898 C CA . GLU A 1 247 ? -6.847 -4.167 -19.643 1.00 77.00 247 GLU A CA 1
ATOM 1899 C C . GLU A 1 247 ? -7.640 -3.674 -18.420 1.00 77.00 247 GLU A C 1
ATOM 1901 O O . GLU A 1 247 ? -8.837 -3.400 -18.523 1.00 77.00 247 GLU A O 1
ATOM 1906 N N . LEU A 1 248 ? -6.969 -3.461 -17.282 1.00 70.81 248 LEU A N 1
ATOM 1907 C CA . LEU A 1 248 ? -7.583 -2.896 -16.076 1.00 70.81 248 LEU A CA 1
ATOM 1908 C C . LEU A 1 248 ? -8.045 -1.446 -16.279 1.00 70.81 248 LEU A C 1
ATOM 1910 O O . LEU A 1 248 ? -9.145 -1.094 -15.856 1.00 70.81 248 LEU A O 1
ATOM 1914 N N . GLU A 1 249 ? -7.262 -0.613 -16.966 1.00 72.50 249 GLU A N 1
ATOM 1915 C CA . GLU A 1 249 ? -7.649 0.761 -17.312 1.00 72.50 249 GLU A CA 1
ATOM 1916 C C . GLU A 1 249 ? -8.898 0.797 -18.199 1.00 72.50 249 GLU A C 1
ATOM 1918 O O . GLU A 1 249 ? -9.769 1.657 -18.023 1.00 72.50 249 GLU A O 1
ATOM 1923 N N . LYS A 1 250 ? -9.028 -0.163 -19.122 1.00 77.00 250 LYS A N 1
ATOM 1924 C CA . LYS A 1 250 ? -10.213 -0.302 -19.972 1.00 77.00 250 LYS A CA 1
ATOM 1925 C C . LYS A 1 250 ? -11.453 -0.687 -19.159 1.00 77.00 250 LYS A C 1
ATOM 1927 O O . LYS A 1 250 ? -12.492 -0.051 -19.319 1.00 77.00 250 LYS A O 1
ATOM 1932 N N . ILE A 1 251 ? -11.325 -1.640 -18.235 1.00 72.06 251 ILE A N 1
ATOM 1933 C CA . ILE A 1 251 ? -12.409 -2.048 -17.323 1.00 72.06 251 ILE A CA 1
ATOM 1934 C C . ILE A 1 251 ? -12.830 -0.885 -16.409 1.00 72.06 251 ILE A C 1
ATOM 1936 O O . ILE A 1 251 ? -14.020 -0.640 -16.224 1.00 72.06 251 ILE A O 1
ATOM 1940 N N . ILE A 1 252 ? -11.875 -0.113 -15.878 1.00 67.19 252 ILE A N 1
ATOM 1941 C CA . ILE A 1 252 ? -12.160 1.080 -15.060 1.00 67.19 252 ILE A CA 1
ATOM 1942 C C . ILE A 1 252 ? -12.917 2.139 -15.870 1.00 67.19 252 ILE A C 1
ATOM 1944 O O . ILE A 1 252 ? -13.788 2.822 -15.330 1.00 67.19 252 ILE A O 1
ATOM 1948 N N . LYS A 1 253 ? -12.604 2.283 -17.162 1.00 70.38 253 LYS A N 1
ATOM 1949 C CA . LYS A 1 253 ? -13.291 3.217 -18.059 1.00 70.38 253 LYS A CA 1
ATOM 1950 C C . LYS A 1 253 ? -14.721 2.772 -18.381 1.00 70.38 253 LYS A C 1
ATOM 1952 O O . LYS A 1 253 ? -15.593 3.630 -18.460 1.00 70.38 253 LYS A O 1
ATOM 1957 N N . GLU A 1 254 ? -14.967 1.470 -18.518 1.00 67.19 254 GLU A N 1
ATOM 1958 C CA . GLU A 1 254 ? -16.311 0.900 -18.712 1.00 67.19 254 GLU A CA 1
ATOM 1959 C C . GLU A 1 254 ? -17.167 0.988 -17.437 1.00 67.19 254 GLU A C 1
ATOM 1961 O O . GLU A 1 254 ? -18.333 1.354 -17.516 1.00 67.19 254 GLU A O 1
ATOM 1966 N N . LEU A 1 255 ? -16.583 0.776 -16.252 1.00 56.00 255 LEU A N 1
ATOM 1967 C CA . LEU A 1 255 ? -17.271 0.924 -14.958 1.00 56.00 255 LEU A CA 1
ATOM 1968 C C . LEU A 1 255 ? -17.541 2.386 -14.548 1.00 56.00 255 LEU A C 1
ATOM 1970 O O . LEU A 1 255 ? -18.295 2.625 -13.607 1.00 56.00 255 LEU A O 1
ATOM 1974 N N . LYS A 1 256 ? -16.909 3.364 -15.214 1.00 52.75 256 LYS A N 1
ATOM 1975 C CA . LYS A 1 256 ? -17.109 4.811 -14.997 1.00 52.75 256 LYS A CA 1
ATOM 1976 C C . LYS A 1 256 ? -18.017 5.479 -16.034 1.00 52.75 256 LYS A C 1
ATOM 1978 O O . LYS A 1 256 ? -18.227 6.690 -15.933 1.00 52.75 256 LYS A O 1
ATOM 1983 N N . GLN A 1 257 ? -18.529 4.748 -17.025 1.00 47.31 257 GLN A N 1
ATOM 1984 C CA . GLN A 1 257 ? -19.626 5.266 -17.842 1.00 47.31 257 GLN A CA 1
ATOM 1985 C C . GLN A 1 257 ? -20.945 5.134 -17.056 1.00 47.31 257 GLN A C 1
ATOM 1987 O O . GLN A 1 257 ? -21.121 4.125 -16.376 1.00 47.31 257 GLN A O 1
ATOM 1992 N N . PRO A 1 258 ? -21.801 6.174 -17.065 1.00 51.72 258 PRO A N 1
ATOM 1993 C CA . PRO A 1 258 ? -23.022 6.235 -16.258 1.00 51.72 258 PRO A CA 1
ATOM 1994 C C . PRO A 1 258 ? -24.058 5.173 -16.634 1.00 51.72 258 PRO A C 1
ATOM 1996 O O . PRO A 1 258 ? -24.117 4.795 -17.826 1.00 51.72 258 PRO A O 1
#

Foldseek 3Di:
DDDPVVVVVVCVCVVVDPDDPPPPCCPPLVVLVVVLVVVVVVCVVDDPPPDDPPVVVVNVVSVVVSVVVVVLVVVLVVLVVVLVVQAQWWFWFWDQDPPPRDTDIDTAGFHDWDADPSWIWTFGQAPVRDTDIGTSVGTDDTDHPQPSVLVSLLVVLLVLLVVLLVVQAQAWKWFWDQDPVRDTDIFIFGFHDWDADPNFIWTFGQGPVRDTDIGTSVGIGGDDPPPPPPNVVSVVVSVVSVVVSVVSVVVVVVVPDD

Radius of gyration: 30.5 Å; chains: 1; bounding box: 60×43×101 Å